Protein AF-A0A9F7RSJ3-F1 (afdb_monomer_lite)

Structure (mmCIF, N/CA/C/O backbone):
data_AF-A0A9F7RSJ3-F1
#
_entry.id   AF-A0A9F7RSJ3-F1
#
loop_
_atom_site.group_PDB
_atom_site.id
_atom_site.type_symbol
_atom_site.label_atom_id
_atom_site.label_alt_id
_atom_site.label_comp_id
_atom_site.label_asym_id
_atom_site.label_entity_id
_atom_site.label_seq_id
_atom_site.pdbx_PDB_ins_code
_atom_site.Cartn_x
_atom_site.Cartn_y
_atom_site.Cartn_z
_atom_site.occupancy
_atom_site.B_iso_or_equiv
_atom_site.auth_seq_id
_atom_site.auth_comp_id
_atom_site.auth_asym_id
_atom_site.auth_atom_id
_atom_site.pdbx_PDB_model_num
ATOM 1 N N . MET A 1 1 ? 43.421 12.403 -28.532 1.00 44.31 1 MET A N 1
ATOM 2 C CA . MET A 1 1 ? 42.515 13.547 -28.773 1.00 44.31 1 MET A CA 1
ATOM 3 C C . MET A 1 1 ? 42.122 13.689 -30.246 1.00 44.31 1 MET A C 1
ATOM 5 O O . MET A 1 1 ? 40.961 13.479 -30.530 1.00 44.31 1 MET A O 1
ATOM 9 N N . ILE A 1 2 ? 43.048 13.890 -31.199 1.00 43.78 2 ILE A N 1
ATOM 10 C CA . ILE A 1 2 ? 42.716 14.137 -32.632 1.00 43.78 2 ILE A CA 1
ATOM 11 C C . ILE A 1 2 ? 41.907 13.004 -33.313 1.00 43.78 2 ILE A C 1
ATOM 13 O O . ILE A 1 2 ? 41.072 13.272 -34.169 1.00 43.78 2 ILE A O 1
ATOM 17 N N . LEU A 1 3 ? 42.122 11.741 -32.925 1.00 49.59 3 LEU A N 1
ATOM 18 C CA . LEU A 1 3 ? 41.435 10.587 -33.525 1.00 49.59 3 LEU A CA 1
ATOM 19 C C . LEU A 1 3 ? 39.959 10.470 -33.093 1.00 49.59 3 LEU A C 1
ATOM 21 O O . LEU A 1 3 ? 39.137 9.976 -33.855 1.00 49.59 3 LEU A O 1
ATOM 25 N N . PHE A 1 4 ? 39.620 10.933 -31.885 1.00 50.81 4 PHE A N 1
ATOM 26 C CA . PHE A 1 4 ? 38.271 10.803 -31.327 1.00 50.81 4 PHE A CA 1
ATOM 27 C C . PHE A 1 4 ? 37.310 11.821 -31.946 1.00 50.81 4 PHE A C 1
ATOM 29 O O . PHE A 1 4 ? 36.238 11.440 -32.404 1.00 50.81 4 PHE A O 1
ATOM 36 N N . ASP A 1 5 ? 37.741 13.079 -32.082 1.00 50.69 5 ASP A N 1
ATOM 37 C CA . ASP A 1 5 ? 36.957 14.123 -32.757 1.00 50.69 5 ASP A CA 1
ATOM 38 C C . ASP A 1 5 ? 36.692 13.775 -34.234 1.00 50.69 5 ASP A C 1
ATOM 40 O O . ASP A 1 5 ? 35.605 14.025 -34.757 1.00 50.69 5 ASP A O 1
ATOM 44 N N . GLN A 1 6 ? 37.654 13.126 -34.904 1.00 54.44 6 GLN A N 1
ATOM 45 C CA . GLN A 1 6 ? 37.465 12.608 -36.264 1.00 54.44 6 GLN A CA 1
ATOM 46 C C . GLN A 1 6 ? 36.455 11.456 -36.328 1.00 54.44 6 GLN A C 1
ATOM 48 O O . GLN A 1 6 ? 35.670 11.402 -37.275 1.00 54.44 6 GLN A O 1
ATOM 53 N N . ILE A 1 7 ? 36.452 10.549 -35.346 1.00 56.41 7 ILE A N 1
ATOM 54 C CA . ILE A 1 7 ? 35.476 9.453 -35.266 1.00 56.41 7 ILE A CA 1
ATOM 55 C C . ILE A 1 7 ? 34.078 10.007 -34.964 1.00 56.41 7 ILE A C 1
ATOM 57 O O . ILE A 1 7 ? 33.142 9.641 -35.664 1.00 56.41 7 ILE A O 1
ATOM 61 N N . LYS A 1 8 ? 33.937 10.949 -34.020 1.00 55.56 8 LYS A N 1
ATOM 62 C CA . LYS A 1 8 ? 32.663 11.617 -33.693 1.00 55.56 8 LYS A CA 1
ATOM 63 C C . LYS A 1 8 ? 32.065 12.314 -34.924 1.00 55.56 8 LYS A C 1
ATOM 65 O O . LYS A 1 8 ? 30.929 12.035 -35.291 1.00 55.56 8 LYS A O 1
ATOM 70 N N . SER A 1 9 ? 32.875 13.087 -35.653 1.00 58.84 9 SER A N 1
ATOM 71 C CA . SER A 1 9 ? 32.472 13.726 -36.919 1.00 58.84 9 SER A CA 1
ATOM 72 C C . SER A 1 9 ? 32.134 12.722 -38.040 1.00 58.84 9 SER A C 1
ATOM 74 O O . SER A 1 9 ? 31.248 12.973 -38.860 1.00 58.84 9 SER A O 1
ATOM 76 N N . SER A 1 10 ? 32.807 11.566 -38.074 1.00 58.28 10 SER A N 1
ATOM 77 C CA . SER A 1 10 ? 32.513 10.490 -39.035 1.00 58.28 10 SER A CA 1
ATOM 78 C C . SER A 1 10 ? 31.257 9.686 -38.666 1.00 58.28 10 SER A C 1
ATOM 80 O O . SER A 1 10 ? 30.611 9.132 -39.545 1.00 58.28 10 SER A O 1
ATOM 82 N N . LEU A 1 11 ? 30.883 9.620 -37.385 1.00 56.06 11 LEU A N 1
ATOM 83 C CA . LEU A 1 11 ? 29.680 8.931 -36.899 1.00 56.06 11 LEU A CA 1
ATOM 84 C C . LEU A 1 11 ? 28.416 9.778 -37.073 1.00 56.06 11 LEU A C 1
ATOM 86 O O . LEU A 1 11 ? 27.385 9.246 -37.476 1.00 56.06 11 LEU A O 1
ATOM 90 N N . GLU A 1 12 ? 28.516 11.099 -36.903 1.00 56.22 12 GLU A N 1
ATOM 91 C CA . GLU A 1 12 ? 27.450 12.049 -37.266 1.00 56.22 12 GLU A CA 1
ATOM 92 C C . GLU A 1 12 ? 27.077 11.990 -38.758 1.00 56.22 12 GLU A C 1
ATOM 94 O O . GLU A 1 12 ? 25.980 12.378 -39.144 1.00 56.22 12 GLU A O 1
ATOM 99 N N . SER A 1 13 ? 27.977 11.491 -39.610 1.00 54.50 13 SER A N 1
ATOM 100 C CA . SER A 1 13 ? 27.711 11.251 -41.033 1.00 54.50 13 SER A CA 1
ATOM 101 C C . SER A 1 13 ? 27.185 9.837 -41.332 1.00 54.50 13 SER A C 1
ATOM 103 O O . SER A 1 13 ? 26.663 9.611 -42.424 1.00 54.50 13 SER A O 1
ATOM 105 N N . ILE A 1 14 ? 27.264 8.902 -40.374 1.00 54.12 14 ILE A N 1
ATOM 106 C CA . ILE A 1 14 ? 26.744 7.525 -40.483 1.00 54.12 14 ILE A CA 1
ATOM 107 C C . ILE A 1 14 ? 25.259 7.437 -40.105 1.00 54.12 14 ILE A C 1
ATOM 109 O O . ILE A 1 14 ? 24.555 6.610 -40.676 1.00 54.12 14 ILE A O 1
ATOM 113 N N . SER A 1 15 ? 24.744 8.320 -39.243 1.00 50.03 15 SER A N 1
ATOM 114 C CA . SER A 1 15 ? 23.299 8.428 -38.943 1.00 50.03 15 SER A CA 1
ATOM 115 C C . SER A 1 15 ? 22.426 8.742 -40.174 1.00 50.03 15 SER A C 1
ATOM 117 O O . SER A 1 15 ? 21.206 8.651 -40.112 1.00 50.03 15 SER A O 1
ATOM 119 N N . LEU A 1 16 ? 23.045 9.075 -41.313 1.00 48.75 16 LEU A N 1
ATOM 120 C CA . LEU A 1 16 ? 22.405 9.302 -42.613 1.00 48.75 16 LEU A CA 1
ATOM 121 C C . LEU A 1 16 ? 22.460 8.086 -43.565 1.00 48.75 16 LEU A C 1
ATOM 123 O O . LEU A 1 16 ? 21.985 8.184 -44.698 1.00 48.75 16 LEU A O 1
ATOM 127 N N . LEU A 1 17 ? 23.054 6.954 -43.164 1.00 48.47 17 LEU A N 1
ATOM 128 C CA . LEU A 1 17 ? 23.213 5.773 -44.021 1.00 48.47 17 LEU A CA 1
ATOM 129 C C . LEU A 1 17 ? 22.105 4.735 -43.771 1.00 48.47 17 LEU A C 1
ATOM 131 O O . LEU A 1 17 ? 22.110 4.036 -42.763 1.00 48.47 17 LEU A O 1
ATOM 135 N N . GLN A 1 18 ? 21.207 4.567 -44.747 1.00 50.91 18 GLN A N 1
ATOM 136 C CA . GLN A 1 18 ? 20.389 3.355 -44.886 1.00 50.91 18 GLN A CA 1
ATOM 137 C C . GLN A 1 18 ? 21.315 2.175 -45.222 1.00 50.91 18 GLN A C 1
ATOM 139 O O . GLN A 1 18 ? 21.895 2.133 -46.309 1.00 50.91 18 GLN A O 1
ATOM 144 N N . ILE A 1 19 ? 21.491 1.233 -44.291 1.00 54.47 19 ILE A N 1
ATOM 145 C CA . ILE A 1 19 ? 22.379 0.067 -44.485 1.00 54.47 19 ILE A CA 1
ATOM 146 C C . ILE A 1 19 ? 21.699 -1.034 -45.325 1.00 54.47 19 ILE A C 1
ATOM 148 O O . ILE A 1 19 ? 22.378 -1.813 -45.988 1.00 54.47 19 ILE A O 1
ATOM 152 N N . ASP A 1 20 ? 20.369 -1.042 -45.384 1.00 49.44 20 ASP A N 1
ATOM 153 C CA . ASP A 1 20 ? 19.536 -1.734 -46.374 1.00 49.44 20 ASP A CA 1
ATOM 154 C C . ASP A 1 20 ? 18.128 -1.109 -46.291 1.00 49.44 20 ASP A C 1
ATOM 156 O O . ASP A 1 20 ? 17.806 -0.476 -45.282 1.00 49.44 20 ASP A O 1
ATOM 160 N N . ASN A 1 21 ? 17.268 -1.276 -47.299 1.00 54.41 21 ASN A N 1
ATOM 161 C CA . ASN A 1 21 ? 15.932 -0.644 -47.414 1.00 54.41 21 ASN A CA 1
ATOM 162 C C . ASN A 1 21 ? 14.905 -1.067 -46.326 1.00 54.41 21 ASN A C 1
ATOM 164 O O . ASN A 1 21 ? 13.699 -0.883 -46.493 1.00 54.41 21 ASN A O 1
ATOM 168 N N . THR A 1 22 ? 15.370 -1.663 -45.229 1.00 51.28 22 THR A N 1
ATOM 169 C CA . THR A 1 22 ? 14.585 -2.217 -44.122 1.00 51.28 22 THR A CA 1
ATOM 170 C C . THR A 1 22 ? 15.098 -1.826 -42.731 1.00 51.28 22 THR A C 1
ATOM 172 O O . THR A 1 22 ? 14.466 -2.212 -41.754 1.00 51.28 22 THR A O 1
ATOM 175 N N . ILE A 1 23 ? 16.225 -1.108 -42.606 1.00 52.41 23 ILE A N 1
ATOM 176 C CA . ILE A 1 23 ? 16.775 -0.683 -41.306 1.00 52.41 23 ILE A CA 1
ATOM 177 C C . ILE A 1 23 ? 17.016 0.831 -41.342 1.00 52.41 23 ILE A C 1
ATOM 179 O O . ILE A 1 23 ? 17.968 1.297 -41.970 1.00 52.41 23 ILE A O 1
ATOM 183 N N . GLU A 1 24 ? 16.147 1.588 -40.672 1.00 53.62 24 GLU A N 1
ATOM 184 C CA . GLU A 1 24 ? 16.392 2.991 -40.323 1.00 53.62 24 GLU A CA 1
ATOM 185 C C . GLU A 1 24 ? 17.196 3.028 -39.015 1.00 53.62 24 GLU A C 1
ATOM 187 O O . GLU A 1 24 ? 16.843 2.367 -38.040 1.00 53.62 24 GLU A O 1
ATOM 192 N N . ILE A 1 25 ? 18.332 3.731 -39.013 1.00 56.03 25 ILE A N 1
ATOM 193 C CA . ILE A 1 25 ? 19.131 3.970 -37.806 1.00 56.03 25 ILE A CA 1
ATOM 194 C C . ILE A 1 25 ? 18.703 5.330 -37.260 1.00 56.03 25 ILE A C 1
ATOM 196 O O . ILE A 1 25 ? 19.093 6.357 -37.807 1.00 56.03 25 ILE A O 1
ATOM 200 N N . ASP A 1 26 ? 17.924 5.333 -36.179 1.00 50.22 26 ASP A N 1
ATOM 201 C CA . ASP A 1 26 ? 17.379 6.562 -35.577 1.00 50.22 26 ASP A CA 1
ATOM 202 C C . ASP A 1 26 ? 18.443 7.434 -34.881 1.00 50.22 26 ASP A C 1
ATOM 204 O O . ASP A 1 26 ? 18.225 8.619 -34.625 1.00 50.22 26 ASP A O 1
ATOM 208 N N . GLY A 1 27 ? 19.626 6.879 -34.606 1.00 55.81 27 GLY A N 1
ATOM 209 C CA . GLY A 1 27 ? 20.759 7.613 -34.052 1.00 55.81 27 GLY A CA 1
ATOM 210 C C . GLY A 1 27 ? 21.922 6.703 -33.669 1.00 55.81 27 GLY A C 1
ATOM 211 O O . GLY A 1 27 ? 21.754 5.500 -33.476 1.00 55.81 27 GLY A O 1
ATOM 212 N N . LEU A 1 28 ? 23.121 7.279 -33.561 1.00 62.12 28 LEU A N 1
ATOM 213 C CA . LEU A 1 28 ? 24.315 6.576 -33.098 1.00 62.12 28 LEU A CA 1
ATOM 214 C C . LEU A 1 28 ? 25.037 7.445 -32.067 1.00 62.12 28 LEU A C 1
ATOM 216 O O . LEU A 1 28 ? 25.670 8.439 -32.417 1.00 62.12 28 LEU A O 1
ATOM 220 N N . ASN A 1 29 ? 24.919 7.062 -30.795 1.00 66.56 29 ASN A N 1
ATOM 221 C CA . ASN A 1 29 ? 25.490 7.799 -29.672 1.00 66.56 29 ASN A CA 1
ATOM 222 C C . ASN A 1 29 ? 26.716 7.071 -29.119 1.00 66.56 29 ASN A C 1
ATOM 224 O O . ASN A 1 29 ? 26.689 5.862 -28.890 1.00 66.56 29 ASN A O 1
ATOM 228 N N . ILE A 1 30 ? 27.789 7.823 -28.875 1.00 74.88 30 ILE A N 1
ATOM 229 C CA . ILE A 1 30 ? 28.917 7.349 -28.071 1.00 74.88 30 ILE A CA 1
ATOM 230 C C . ILE A 1 30 ? 28.520 7.555 -26.613 1.00 74.88 30 ILE A C 1
ATOM 232 O O . ILE A 1 30 ? 28.243 8.683 -26.219 1.00 74.88 30 ILE A O 1
ATOM 236 N N . THR A 1 31 ? 28.471 6.484 -25.826 1.00 81.31 31 THR A N 1
ATOM 237 C CA . THR A 1 31 ? 28.056 6.567 -24.416 1.00 81.31 31 THR A CA 1
ATOM 238 C C . THR A 1 31 ? 29.233 6.453 -23.449 1.00 81.31 31 THR A C 1
ATOM 240 O O . THR A 1 31 ? 29.188 7.006 -22.353 1.00 81.31 31 THR A O 1
ATOM 243 N N . THR A 1 32 ? 30.310 5.770 -23.852 1.00 83.75 32 THR A N 1
ATOM 244 C CA . THR A 1 32 ? 31.472 5.464 -23.008 1.00 83.75 32 THR A CA 1
ATOM 245 C C . THR A 1 32 ? 32.768 5.584 -23.793 1.00 83.75 32 THR A C 1
ATOM 247 O O . THR A 1 32 ? 32.882 5.084 -24.914 1.00 83.75 32 THR A O 1
ATOM 250 N N . VAL A 1 33 ? 33.782 6.180 -23.170 1.00 86.12 33 VAL A N 1
ATOM 251 C CA . VAL A 1 33 ? 35.132 6.316 -23.711 1.00 86.12 33 VAL A CA 1
ATOM 252 C C . VAL A 1 33 ? 36.128 5.698 -22.739 1.00 86.12 33 VAL A C 1
ATOM 254 O O . VAL A 1 33 ? 36.306 6.187 -21.628 1.00 86.12 33 VAL A O 1
ATOM 257 N N . CYS A 1 34 ? 36.802 4.631 -23.167 1.00 86.38 34 CYS A N 1
ATOM 258 C CA . CYS A 1 34 ? 37.834 3.962 -22.380 1.00 86.38 34 CYS A CA 1
ATOM 259 C C . CYS A 1 34 ? 39.235 4.309 -22.889 1.00 86.38 34 CYS A C 1
ATOM 261 O O . CYS A 1 34 ? 39.533 4.144 -24.075 1.00 86.38 34 CYS A O 1
ATOM 263 N N . GLN A 1 35 ? 40.115 4.738 -21.987 1.00 82.38 35 GLN A N 1
ATOM 264 C CA . GLN A 1 35 ? 41.518 5.020 -22.270 1.00 82.38 35 GLN A CA 1
ATOM 265 C C . GLN A 1 35 ? 42.432 4.192 -21.360 1.00 82.38 35 GLN A C 1
ATOM 267 O O . GLN A 1 35 ? 42.188 4.053 -20.166 1.00 82.38 35 GLN A O 1
ATOM 272 N N . ALA A 1 36 ? 43.510 3.652 -21.931 1.00 77.25 36 ALA A N 1
ATOM 273 C CA . ALA A 1 36 ? 44.577 2.997 -21.179 1.00 77.25 36 ALA A CA 1
ATOM 274 C C . ALA A 1 36 ? 45.676 4.012 -20.829 1.00 77.25 36 ALA A C 1
ATOM 276 O O . ALA A 1 36 ? 46.112 4.767 -21.705 1.00 77.25 36 ALA A O 1
ATOM 277 N N . ASN A 1 37 ? 46.151 4.006 -19.582 1.00 66.75 37 ASN A N 1
ATOM 278 C CA . ASN A 1 37 ? 47.257 4.839 -19.122 1.00 66.75 37 ASN A CA 1
ATOM 279 C C . ASN A 1 37 ? 48.305 3.985 -18.391 1.00 66.75 37 ASN A C 1
ATOM 281 O O . ASN A 1 37 ? 48.169 3.702 -17.206 1.00 66.75 37 ASN A O 1
ATOM 285 N N . GLU A 1 38 ? 49.319 3.546 -19.147 1.00 59.47 38 GLU A N 1
ATOM 286 C CA . GLU A 1 38 ? 50.539 2.791 -18.776 1.00 59.47 38 GLU A CA 1
ATOM 287 C C . GLU A 1 38 ? 50.383 1.463 -17.986 1.00 59.47 38 GLU A C 1
ATOM 289 O O . GLU A 1 38 ? 51.209 0.569 -18.171 1.00 59.47 38 GLU A O 1
ATOM 294 N N . SER A 1 39 ? 49.306 1.263 -17.220 1.00 59.19 39 SER A N 1
ATOM 295 C CA . SER A 1 39 ? 48.846 -0.007 -16.624 1.00 59.19 39 SER A CA 1
ATOM 296 C C . SER A 1 39 ? 47.445 0.067 -15.978 1.00 59.19 39 SER A C 1
ATOM 298 O O . SER A 1 39 ? 46.947 -0.961 -15.523 1.00 59.19 39 SER A O 1
ATOM 300 N N . GLU A 1 40 ? 46.798 1.237 -15.958 1.00 67.69 40 GLU A N 1
ATOM 301 C CA . GLU A 1 40 ? 45.418 1.432 -15.485 1.00 67.69 40 GLU A CA 1
ATOM 302 C C . GLU A 1 40 ? 44.491 1.756 -16.663 1.00 67.69 40 GLU A C 1
ATOM 304 O O . GLU A 1 40 ? 44.896 2.405 -17.633 1.00 67.69 40 GLU A O 1
ATOM 309 N N . TYR A 1 41 ? 43.247 1.284 -16.597 1.00 78.50 41 TYR A N 1
ATOM 310 C CA . TYR A 1 41 ? 42.215 1.615 -17.575 1.00 78.50 41 TYR A CA 1
ATOM 311 C C . TYR A 1 41 ? 41.220 2.569 -16.940 1.00 78.50 41 TYR A C 1
ATOM 313 O O . TYR A 1 41 ? 40.819 2.361 -15.805 1.00 78.50 41 TYR A O 1
ATOM 321 N N . GLN A 1 42 ? 40.798 3.585 -17.678 1.00 86.50 42 GLN A N 1
ATOM 322 C CA . GLN A 1 42 ? 39.790 4.525 -17.214 1.00 86.50 42 GLN A CA 1
ATOM 323 C C . GLN A 1 42 ? 38.688 4.623 -18.261 1.00 86.50 42 GLN A C 1
ATOM 325 O O . GLN A 1 42 ? 38.968 4.956 -19.414 1.00 86.50 42 GLN A O 1
ATOM 330 N N . CYS A 1 43 ? 37.452 4.320 -17.873 1.00 89.00 43 CYS A N 1
ATOM 331 C CA . CYS A 1 43 ? 36.281 4.421 -18.739 1.00 89.00 43 CYS A CA 1
ATOM 332 C C . CYS A 1 43 ? 35.339 5.508 -18.227 1.00 89.00 43 CYS A C 1
ATOM 334 O O . CYS A 1 43 ? 34.792 5.391 -17.131 1.00 89.00 43 CYS A O 1
ATOM 336 N N . ILE A 1 44 ? 35.149 6.547 -19.038 1.00 90.69 44 ILE A N 1
ATOM 337 C CA . ILE A 1 44 ? 34.386 7.753 -18.708 1.00 90.69 44 ILE A CA 1
ATOM 338 C C . ILE A 1 44 ? 33.121 7.802 -19.571 1.00 90.69 44 ILE A C 1
ATOM 340 O O . ILE A 1 44 ? 33.172 7.494 -20.764 1.00 90.69 44 ILE A O 1
ATOM 344 N N . CYS A 1 45 ? 31.992 8.173 -18.976 1.00 89.06 45 CYS A N 1
ATOM 345 C CA . CYS A 1 45 ? 30.736 8.389 -19.685 1.00 89.06 45 CYS A CA 1
ATOM 346 C C . CYS A 1 45 ? 30.700 9.761 -20.373 1.00 89.06 45 CYS A C 1
ATOM 348 O O . CYS A 1 45 ? 31.216 10.741 -19.838 1.00 89.06 45 CYS A O 1
ATOM 350 N N . GLU A 1 46 ? 30.064 9.842 -21.543 1.00 87.25 46 GLU A N 1
ATOM 351 C CA . GLU A 1 46 ? 29.719 11.136 -22.153 1.00 87.25 46 GLU A CA 1
ATOM 352 C C . GLU A 1 46 ? 28.562 11.806 -21.385 1.00 87.25 46 GLU A C 1
ATOM 354 O O . GLU A 1 46 ? 27.831 11.159 -20.631 1.00 87.25 46 GLU A O 1
ATOM 359 N N . ASP A 1 47 ? 28.373 13.112 -21.593 1.00 80.31 47 ASP A N 1
ATOM 360 C CA . ASP A 1 47 ? 27.315 13.889 -20.938 1.00 80.31 47 ASP A CA 1
ATOM 361 C C . ASP A 1 47 ? 25.930 13.234 -21.107 1.00 80.31 47 ASP A C 1
ATOM 363 O O . ASP A 1 47 ? 25.574 12.789 -22.196 1.00 80.31 47 ASP A O 1
ATOM 367 N N . GLN A 1 48 ? 25.120 13.237 -20.039 1.00 82.62 48 GLN A N 1
ATOM 368 C CA . GLN A 1 48 ? 23.810 12.559 -19.922 1.00 82.62 48 GLN A CA 1
ATOM 369 C C . GLN A 1 48 ? 23.856 11.032 -19.743 1.00 82.62 48 GLN A C 1
ATOM 371 O O . GLN A 1 48 ? 22.806 10.436 -19.490 1.00 82.62 48 GLN A O 1
ATOM 376 N N . TYR A 1 49 ? 25.034 10.405 -19.805 1.00 87.50 49 TYR A N 1
ATOM 377 C CA . TYR A 1 49 ? 25.213 8.981 -19.528 1.00 87.50 49 TYR A CA 1
ATOM 378 C C . TYR A 1 49 ? 25.951 8.765 -18.213 1.00 87.50 49 TYR A C 1
ATOM 380 O O . TYR A 1 49 ? 26.799 9.562 -17.813 1.00 87.50 49 TYR A O 1
ATOM 388 N N . VAL A 1 50 ? 25.640 7.663 -17.544 1.00 89.62 50 VAL A N 1
ATOM 389 C CA . VAL A 1 50 ? 26.252 7.298 -16.267 1.00 89.62 50 VAL A CA 1
ATOM 390 C C . VAL A 1 50 ? 26.443 5.788 -16.168 1.00 89.62 50 VAL A C 1
ATOM 392 O O . VAL A 1 50 ? 25.762 5.001 -16.834 1.00 89.62 50 VAL A O 1
ATOM 395 N N . TRP A 1 51 ? 27.379 5.372 -15.325 1.00 89.62 51 TRP A N 1
ATOM 396 C CA . TRP A 1 51 ? 27.497 3.989 -14.895 1.00 89.62 51 TRP A CA 1
ATOM 397 C C . TRP A 1 51 ? 26.476 3.698 -13.797 1.00 89.62 51 TRP A C 1
ATOM 399 O O . TRP A 1 51 ? 26.259 4.514 -12.899 1.00 89.62 51 TRP A O 1
ATOM 409 N N . SER A 1 52 ? 25.873 2.511 -13.854 1.00 85.88 52 SER A N 1
ATOM 410 C CA . SER A 1 52 ? 25.020 2.018 -12.775 1.00 85.88 52 SER A CA 1
ATOM 411 C C . SER A 1 52 ? 25.819 1.856 -11.480 1.00 85.88 52 SER A C 1
ATOM 413 O O . SER A 1 52 ? 27.026 1.602 -11.515 1.00 85.88 52 SER A O 1
ATOM 415 N N . TYR A 1 53 ? 25.132 1.915 -10.337 1.00 84.06 53 TYR A N 1
ATOM 416 C CA . TYR A 1 53 ? 25.734 1.686 -9.020 1.00 84.06 53 TYR A CA 1
ATOM 417 C C . TYR A 1 53 ? 26.613 0.433 -8.986 1.00 84.06 53 TYR A C 1
ATOM 419 O O . TYR A 1 53 ? 27.762 0.468 -8.546 1.00 84.06 53 TYR A O 1
ATOM 427 N N . TYR A 1 54 ? 26.081 -0.673 -9.510 1.00 83.94 54 TYR A N 1
ATOM 428 C CA . TYR A 1 54 ? 26.776 -1.952 -9.547 1.00 83.94 54 TYR A CA 1
ATOM 429 C C . TYR A 1 54 ? 28.106 -1.859 -10.299 1.00 83.94 54 TYR A C 1
ATOM 431 O O . TYR A 1 54 ? 29.119 -2.355 -9.807 1.00 83.94 54 TYR A O 1
ATOM 439 N N . ASN A 1 55 ? 28.129 -1.182 -11.448 1.00 87.12 55 ASN A N 1
ATOM 440 C CA . ASN A 1 55 ? 29.339 -1.033 -12.253 1.00 87.12 55 ASN A CA 1
ATOM 441 C C . ASN A 1 55 ? 30.357 -0.131 -11.556 1.00 87.12 55 ASN A C 1
ATOM 443 O O . ASN A 1 55 ? 31.543 -0.450 -11.542 1.00 87.12 55 ASN A O 1
ATOM 447 N N . CYS A 1 56 ? 29.891 0.942 -10.919 1.00 88.25 56 CYS A N 1
ATOM 448 C CA . CYS A 1 56 ? 30.736 1.850 -10.151 1.00 88.25 56 CYS A CA 1
ATOM 449 C C . CYS A 1 56 ? 31.452 1.161 -8.990 1.00 88.25 56 CYS A C 1
ATOM 451 O O . CYS A 1 56 ? 32.615 1.445 -8.729 1.00 88.25 56 CYS A O 1
ATOM 453 N N . ILE A 1 57 ? 30.779 0.243 -8.298 1.00 87.50 57 ILE A N 1
ATOM 454 C CA . ILE A 1 57 ? 31.399 -0.524 -7.214 1.00 87.50 57 ILE A CA 1
ATOM 455 C C . ILE A 1 57 ? 32.268 -1.661 -7.764 1.00 87.50 57 ILE A C 1
ATOM 457 O O . ILE A 1 57 ? 33.361 -1.895 -7.266 1.00 87.50 57 ILE A O 1
ATOM 461 N N . THR A 1 58 ? 31.802 -2.366 -8.796 1.00 88.94 58 THR A N 1
ATOM 462 C CA . THR A 1 58 ? 32.496 -3.542 -9.351 1.00 88.94 58 THR A CA 1
ATOM 463 C C . THR A 1 58 ? 33.822 -3.182 -10.013 1.00 88.94 58 THR A C 1
ATOM 465 O O . THR A 1 58 ? 34.777 -3.953 -9.937 1.00 88.94 58 THR A O 1
ATOM 468 N N . TYR A 1 59 ? 33.877 -2.028 -10.675 1.00 88.56 59 TYR A N 1
ATOM 469 C CA . TYR A 1 59 ? 35.029 -1.586 -11.460 1.00 88.56 59 TYR A CA 1
ATOM 470 C C . TYR A 1 59 ? 35.791 -0.420 -10.826 1.00 88.56 59 TYR A C 1
ATOM 472 O O . TYR A 1 59 ? 36.598 0.205 -11.513 1.00 88.56 59 TYR A O 1
ATOM 480 N N . ASP A 1 60 ? 35.534 -0.144 -9.546 1.00 88.69 60 ASP A N 1
ATOM 481 C CA . ASP A 1 60 ? 36.087 0.967 -8.769 1.00 88.69 60 ASP A CA 1
ATOM 482 C C . ASP A 1 60 ? 35.894 2.338 -9.440 1.00 88.69 60 ASP A C 1
ATOM 484 O O . ASP A 1 60 ? 36.630 2.748 -10.348 1.00 88.69 60 ASP A O 1
ATOM 488 N N . ALA A 1 61 ? 34.897 3.080 -8.957 1.00 89.62 61 ALA A N 1
ATOM 489 C CA . ALA A 1 61 ? 34.607 4.426 -9.421 1.00 89.62 61 ALA A CA 1
ATOM 490 C C . ALA A 1 61 ? 35.834 5.337 -9.269 1.00 89.62 61 ALA A C 1
ATOM 492 O O . ALA A 1 61 ? 36.459 5.401 -8.208 1.00 89.62 61 ALA A O 1
ATOM 493 N N . CYS A 1 62 ? 36.176 6.045 -10.345 1.00 89.38 62 CYS A N 1
ATOM 494 C CA . CYS A 1 62 ? 37.303 6.978 -10.353 1.00 89.38 62 CYS A CA 1
ATOM 495 C C . CYS A 1 62 ? 36.882 8.412 -9.969 1.00 89.38 62 CYS A C 1
ATOM 497 O O . CYS A 1 62 ? 37.726 9.276 -9.719 1.00 89.38 62 CYS A O 1
ATOM 499 N N . ASP A 1 63 ? 35.572 8.660 -9.907 1.00 88.19 63 ASP A N 1
ATOM 500 C CA . ASP A 1 63 ? 34.921 9.860 -9.399 1.00 88.19 63 ASP A CA 1
ATOM 501 C C . ASP A 1 63 ? 33.973 9.533 -8.234 1.00 88.19 63 ASP A C 1
ATOM 503 O O . ASP A 1 63 ? 33.717 8.375 -7.900 1.00 88.19 63 ASP A O 1
ATOM 507 N N . ASN A 1 64 ? 33.473 10.576 -7.569 1.00 81.88 64 ASN A N 1
ATOM 508 C CA . ASN A 1 64 ? 32.510 10.392 -6.488 1.00 81.88 64 ASN A CA 1
ATOM 509 C C . ASN A 1 64 ? 31.178 9.882 -7.040 1.00 81.88 64 ASN A C 1
ATOM 511 O O . ASN A 1 64 ? 30.702 10.353 -8.072 1.00 81.88 64 ASN A O 1
ATOM 515 N N . LEU A 1 65 ? 30.544 8.989 -6.283 1.00 82.00 65 LEU A N 1
ATOM 516 C CA . LEU A 1 65 ? 29.173 8.582 -6.550 1.00 82.00 65 LEU A CA 1
ATOM 517 C C . LEU A 1 65 ? 28.223 9.773 -6.369 1.00 82.00 65 LEU A C 1
ATOM 519 O O . LEU A 1 65 ? 28.326 10.505 -5.388 1.00 82.00 65 LEU A O 1
ATOM 523 N N . ASN A 1 66 ? 27.270 9.928 -7.282 1.00 75.44 66 ASN A N 1
ATOM 524 C CA . ASN A 1 66 ? 26.153 10.862 -7.198 1.00 75.44 66 ASN A CA 1
ATOM 525 C C . ASN A 1 66 ? 24.865 10.114 -7.574 1.00 75.44 66 ASN A C 1
ATOM 527 O O . ASN A 1 66 ? 24.797 9.533 -8.656 1.00 75.44 66 ASN A O 1
ATOM 531 N N . GLU A 1 67 ? 23.853 10.125 -6.701 1.00 72.25 67 GLU A N 1
ATOM 532 C CA . GLU A 1 67 ? 22.538 9.487 -6.948 1.00 72.25 67 GLU A CA 1
ATOM 533 C C . GLU A 1 67 ? 22.625 8.005 -7.380 1.00 72.25 67 GLU A C 1
ATOM 535 O O . GLU A 1 67 ? 21.915 7.535 -8.258 1.00 72.25 67 GLU A O 1
ATOM 540 N N . GLY A 1 68 ? 23.555 7.260 -6.796 1.00 74.69 68 GLY A N 1
ATOM 541 C CA . GLY A 1 68 ? 23.783 5.843 -7.044 1.00 74.69 68 GLY A CA 1
ATOM 542 C C . GLY A 1 68 ? 24.599 5.593 -8.303 1.00 74.69 68 GLY A C 1
ATOM 543 O O . GLY A 1 68 ? 24.721 4.456 -8.731 1.00 74.69 68 GLY A O 1
ATOM 544 N N . THR A 1 69 ? 25.169 6.626 -8.912 1.00 85.88 69 THR A N 1
ATOM 545 C CA . THR A 1 69 ? 25.842 6.525 -10.208 1.00 85.88 69 THR A CA 1
ATOM 546 C C . THR A 1 69 ? 27.211 7.180 -10.171 1.00 85.88 69 THR A C 1
ATOM 548 O O . THR A 1 69 ? 27.502 7.984 -9.289 1.00 85.88 69 THR A O 1
ATOM 551 N N . CYS A 1 70 ? 28.065 6.845 -11.127 1.00 88.50 70 CYS A N 1
ATOM 552 C CA . CYS A 1 70 ? 29.363 7.479 -11.327 1.00 88.50 70 CYS A CA 1
ATOM 553 C C . CYS A 1 70 ? 29.548 7.774 -12.814 1.00 88.50 70 CYS A C 1
ATOM 555 O O . CYS A 1 70 ? 28.946 7.126 -13.675 1.00 88.50 70 CYS A O 1
ATOM 557 N N . THR A 1 71 ? 30.384 8.756 -13.133 1.00 91.44 71 THR A N 1
ATOM 558 C CA . THR A 1 71 ? 30.729 9.068 -14.526 1.00 91.44 71 THR A CA 1
ATOM 559 C C . THR A 1 71 ? 31.993 8.348 -14.971 1.00 91.44 71 THR A C 1
ATOM 561 O O 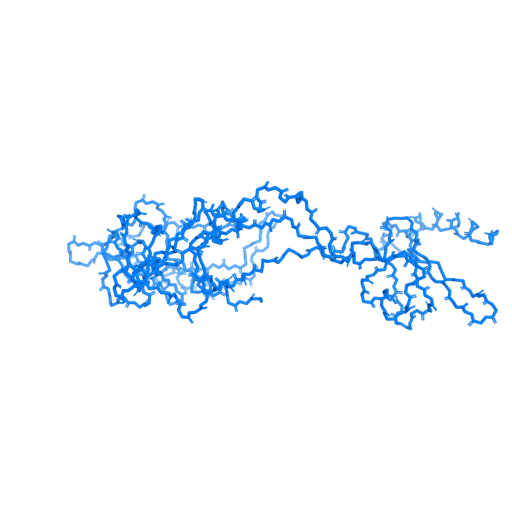. THR A 1 71 ? 32.300 8.342 -16.161 1.00 91.44 71 THR A O 1
ATOM 564 N N . CYS A 1 72 ? 32.716 7.706 -14.049 1.00 90.69 72 CYS A N 1
ATOM 565 C CA . CYS A 1 72 ? 33.991 7.082 -14.342 1.00 90.69 72 CYS A CA 1
ATOM 566 C C . CYS A 1 72 ? 34.259 5.804 -13.540 1.00 90.69 72 CYS A C 1
ATOM 568 O O . CYS A 1 72 ? 34.046 5.759 -12.333 1.00 90.69 72 CYS A O 1
ATOM 570 N N . ILE A 1 73 ? 34.844 4.800 -14.198 1.00 91.94 73 ILE A N 1
ATOM 571 C CA . ILE A 1 73 ? 35.357 3.570 -13.574 1.00 91.94 73 ILE A CA 1
ATOM 572 C C . ILE A 1 73 ? 36.818 3.308 -13.953 1.00 91.94 73 ILE A C 1
ATOM 574 O O . ILE A 1 73 ? 37.287 3.747 -15.009 1.00 91.94 73 ILE A O 1
ATOM 578 N N . SER A 1 74 ? 37.516 2.545 -13.115 1.00 89.88 74 SER A N 1
ATOM 579 C CA . SER A 1 74 ? 38.952 2.254 -13.223 1.00 89.88 74 SER A CA 1
ATOM 580 C C . SER A 1 74 ? 39.251 0.897 -13.889 1.00 89.88 74 SER A C 1
ATOM 582 O O . SER A 1 74 ? 40.301 0.290 -13.659 1.00 89.88 74 SER A O 1
ATOM 584 N N . ALA A 1 75 ? 38.337 0.399 -14.732 1.00 86.69 75 ALA A N 1
ATOM 585 C CA . ALA A 1 75 ? 38.509 -0.844 -15.485 1.00 86.69 75 ALA A CA 1
ATOM 586 C C . ALA A 1 75 ? 37.751 -0.836 -16.825 1.00 86.69 75 ALA A C 1
ATOM 588 O O . ALA A 1 75 ? 36.860 -0.019 -17.041 1.00 86.69 75 ALA A O 1
ATOM 589 N N . ILE A 1 76 ? 38.088 -1.780 -17.716 1.00 84.94 76 ILE A N 1
ATOM 590 C CA . ILE A 1 76 ? 37.293 -2.087 -18.918 1.00 84.94 76 ILE A CA 1
ATOM 591 C C . ILE A 1 76 ? 36.328 -3.234 -18.579 1.00 84.94 76 ILE A C 1
ATOM 593 O O . ILE A 1 76 ? 36.804 -4.335 -18.281 1.00 84.94 76 ILE A O 1
ATOM 597 N N . PRO A 1 77 ? 35.002 -3.027 -18.658 1.00 82.94 77 PRO A N 1
ATOM 598 C CA . PRO A 1 77 ? 34.029 -4.093 -18.438 1.00 82.94 77 PRO A CA 1
ATOM 599 C C . PRO A 1 77 ? 34.168 -5.223 -19.467 1.00 82.94 77 PRO A C 1
ATOM 601 O O . PRO A 1 77 ? 34.301 -4.972 -20.665 1.00 82.94 77 PRO A O 1
ATOM 604 N N . SER A 1 78 ? 34.114 -6.480 -19.021 1.00 72.12 78 SER A N 1
ATOM 605 C CA . SER A 1 78 ? 34.291 -7.659 -19.886 1.00 72.12 78 SER A CA 1
ATOM 606 C C . SER A 1 78 ? 33.076 -7.987 -20.760 1.00 72.12 78 SER A C 1
ATOM 608 O O . SER A 1 78 ? 33.236 -8.590 -21.819 1.00 72.12 78 SER A O 1
ATOM 610 N N . ASP A 1 79 ? 31.880 -7.561 -20.345 1.00 74.00 79 ASP A N 1
ATOM 611 C CA . ASP A 1 79 ? 30.601 -8.031 -20.901 1.00 74.00 79 ASP A CA 1
ATOM 612 C C . ASP A 1 79 ? 29.927 -6.992 -21.812 1.00 74.00 79 ASP A C 1
ATOM 614 O O . ASP A 1 79 ? 28.705 -6.937 -21.912 1.00 74.00 79 ASP A O 1
ATOM 618 N N . ALA A 1 80 ? 30.721 -6.123 -22.450 1.00 69.31 80 ALA A N 1
ATOM 619 C CA . ALA A 1 80 ? 30.226 -4.999 -23.255 1.00 69.31 80 ALA A CA 1
ATOM 620 C C . ALA A 1 80 ? 29.259 -4.065 -22.496 1.00 69.31 80 ALA A C 1
ATOM 622 O O . ALA A 1 80 ? 28.437 -3.381 -23.102 1.00 69.31 80 ALA A O 1
ATOM 623 N N . GLN A 1 81 ? 29.369 -4.018 -21.165 1.00 79.69 81 GLN A N 1
ATOM 624 C CA . GLN A 1 81 ? 28.636 -3.050 -20.363 1.00 79.69 81 GLN A CA 1
ATOM 625 C C . GLN A 1 81 ? 29.117 -1.643 -20.715 1.00 79.69 81 GLN A C 1
ATOM 627 O O . GLN A 1 81 ? 30.318 -1.377 -20.789 1.00 79.69 81 GLN A O 1
ATOM 632 N N . MET A 1 82 ? 28.159 -0.755 -20.924 1.00 85.00 82 MET A N 1
ATOM 633 C CA . MET A 1 82 ? 28.359 0.628 -21.335 1.00 85.00 82 MET A CA 1
ATOM 634 C C . MET A 1 82 ? 27.549 1.544 -20.421 1.00 85.00 82 MET A C 1
ATOM 636 O O . MET A 1 82 ? 26.651 1.090 -19.708 1.00 85.00 82 MET A O 1
ATOM 640 N N . CYS A 1 83 ? 27.870 2.831 -20.441 1.00 87.88 83 CYS A N 1
ATOM 641 C CA . CYS A 1 83 ? 27.085 3.832 -19.740 1.00 87.88 83 CYS A CA 1
ATOM 642 C C . CYS A 1 83 ? 25.672 3.878 -20.326 1.00 87.88 83 CYS A C 1
ATOM 644 O O . CYS A 1 83 ? 25.492 3.780 -21.546 1.00 87.88 83 CYS A O 1
ATOM 646 N N . VAL A 1 84 ? 24.690 4.053 -19.450 1.00 86.00 84 VAL A N 1
ATOM 647 C CA . VAL A 1 84 ? 23.270 4.148 -19.798 1.00 86.00 84 VAL A CA 1
ATOM 648 C C . VAL A 1 84 ? 22.798 5.595 -19.657 1.00 86.00 84 VAL A C 1
ATOM 650 O O . VAL A 1 84 ? 23.393 6.343 -18.872 1.00 86.00 84 VAL A O 1
ATOM 653 N N . PRO A 1 85 ? 21.771 6.029 -20.408 1.00 85.00 85 PRO A N 1
ATOM 654 C CA . PRO A 1 85 ? 21.179 7.345 -20.209 1.00 85.00 85 PRO A CA 1
ATOM 655 C C . PRO A 1 85 ? 20.711 7.506 -18.762 1.00 85.00 85 PRO A C 1
ATOM 657 O O . PRO A 1 85 ? 20.042 6.624 -18.223 1.00 85.00 85 PRO A O 1
ATOM 660 N N . LYS A 1 86 ? 21.000 8.652 -18.137 1.00 78.44 86 LYS A N 1
ATOM 661 C CA . LYS A 1 86 ? 20.556 8.934 -16.761 1.00 78.44 86 LYS A CA 1
ATOM 662 C C . LYS A 1 86 ? 19.029 8.827 -16.612 1.00 78.44 86 LYS A C 1
ATOM 664 O O . LYS A 1 86 ? 18.551 8.431 -15.558 1.00 78.44 86 LYS A O 1
ATOM 669 N N . SER A 1 87 ? 18.274 9.131 -17.670 1.00 74.62 87 SER A N 1
ATOM 670 C CA . SER A 1 87 ? 16.809 9.013 -17.719 1.00 74.62 87 SER A CA 1
ATOM 671 C C . SER A 1 87 ? 16.278 7.578 -17.748 1.00 74.62 87 SER A C 1
ATOM 673 O O . SER A 1 87 ? 15.100 7.373 -17.486 1.00 74.62 87 SER A O 1
ATOM 675 N N . GLU A 1 88 ? 17.108 6.604 -18.123 1.00 70.31 88 GLU A N 1
ATOM 676 C CA . GLU A 1 88 ? 16.726 5.187 -18.206 1.00 70.31 88 GLU A CA 1
ATOM 677 C C . GLU A 1 88 ? 17.070 4.416 -16.929 1.00 70.31 88 GLU A C 1
ATOM 679 O O . GLU A 1 88 ? 16.777 3.224 -16.825 1.00 70.31 88 GLU A O 1
ATOM 684 N N . LEU A 1 89 ? 17.689 5.075 -15.945 1.00 66.38 89 LEU A N 1
ATOM 685 C CA . LEU A 1 89 ? 17.917 4.457 -14.653 1.00 66.38 89 LEU A CA 1
ATOM 686 C C . LEU A 1 89 ? 16.585 4.318 -13.912 1.00 66.38 89 LEU A C 1
ATOM 688 O O . LEU A 1 89 ? 15.900 5.322 -13.706 1.00 66.38 89 LEU A O 1
ATOM 692 N N . PRO A 1 90 ? 16.215 3.099 -13.488 1.00 60.91 90 PRO A N 1
ATOM 693 C CA . PRO A 1 90 ? 15.025 2.909 -12.682 1.00 60.91 90 PRO A CA 1
ATOM 694 C C . PRO A 1 90 ? 15.246 3.577 -11.322 1.00 60.91 90 PRO A C 1
ATOM 696 O O . PRO A 1 90 ? 16.042 3.104 -10.510 1.00 60.91 90 PRO A O 1
ATOM 699 N N . GLY A 1 91 ? 14.551 4.689 -11.085 1.00 57.53 91 GLY A N 1
ATOM 700 C CA . GLY A 1 91 ? 14.320 5.186 -9.735 1.00 57.53 91 GLY A CA 1
ATOM 701 C C . GLY A 1 91 ? 13.348 4.239 -9.045 1.00 57.53 91 GLY A C 1
ATOM 702 O O . GLY A 1 91 ? 12.322 3.881 -9.624 1.00 57.53 91 GLY A O 1
ATOM 703 N N . PHE A 1 92 ? 13.689 3.791 -7.844 1.00 60.22 92 PHE A N 1
ATOM 704 C CA . PHE A 1 92 ? 12.782 3.025 -7.006 1.00 60.22 92 PHE A CA 1
ATOM 705 C C . PHE A 1 92 ? 12.585 3.796 -5.708 1.00 60.22 92 PHE A C 1
ATOM 707 O O . PHE A 1 92 ? 13.543 4.066 -4.984 1.00 60.22 92 PHE A O 1
ATOM 714 N N . ASP A 1 93 ? 11.335 4.146 -5.440 1.00 60.03 93 ASP A N 1
ATOM 715 C CA . ASP A 1 93 ? 10.919 4.652 -4.143 1.00 60.03 93 ASP A CA 1
ATOM 716 C C . ASP A 1 93 ? 10.528 3.450 -3.287 1.00 60.03 93 ASP A C 1
ATOM 718 O O . ASP A 1 93 ? 9.849 2.530 -3.748 1.00 60.03 93 ASP A O 1
ATOM 722 N N . PHE A 1 94 ? 10.984 3.430 -2.042 1.00 59.75 94 PHE A N 1
ATOM 723 C CA . PHE A 1 94 ? 10.617 2.398 -1.084 1.00 59.75 94 PHE A CA 1
ATOM 724 C C . PHE A 1 94 ? 10.293 3.049 0.252 1.00 59.75 94 PHE A C 1
ATOM 726 O O . PHE A 1 94 ? 10.958 3.989 0.687 1.00 59.75 94 PHE A O 1
ATOM 733 N N . LEU A 1 95 ? 9.249 2.544 0.898 1.00 67.12 95 LEU A N 1
ATOM 734 C CA . LEU A 1 95 ? 8.842 2.971 2.228 1.00 67.12 95 LEU A CA 1
ATOM 735 C C . LEU A 1 95 ? 9.521 2.071 3.259 1.00 67.12 95 LEU A C 1
ATOM 737 O O . LEU A 1 95 ? 9.616 0.859 3.073 1.00 67.12 95 LEU A O 1
ATOM 741 N N . ILE A 1 96 ? 10.002 2.666 4.348 1.00 76.12 96 ILE A N 1
ATOM 742 C CA . ILE A 1 96 ? 10.550 1.925 5.485 1.00 76.12 96 ILE A CA 1
ATOM 743 C C . ILE A 1 96 ? 9.662 2.195 6.691 1.00 76.12 96 ILE A C 1
ATOM 745 O O . ILE A 1 96 ? 9.556 3.332 7.146 1.00 76.12 96 ILE A O 1
ATOM 749 N N . GLU A 1 97 ? 9.086 1.137 7.250 1.00 78.44 97 GLU A N 1
ATOM 750 C CA . GLU A 1 97 ? 8.329 1.206 8.496 1.00 78.44 97 GLU A CA 1
ATOM 751 C C . GLU A 1 97 ? 9.227 0.814 9.681 1.00 78.44 97 GLU A C 1
ATOM 753 O O . GLU A 1 97 ? 9.906 -0.215 9.657 1.00 78.44 97 GLU A O 1
ATOM 758 N N . ILE A 1 98 ? 9.271 1.652 10.723 1.00 81.31 98 ILE A N 1
ATOM 759 C CA . ILE A 1 98 ? 10.151 1.458 11.886 1.00 81.31 98 ILE A CA 1
ATOM 760 C C . ILE A 1 98 ? 9.324 1.462 13.171 1.00 81.31 98 ILE A C 1
ATOM 762 O O . ILE A 1 98 ? 8.721 2.471 13.534 1.00 81.31 98 ILE A O 1
ATOM 766 N N . GLU A 1 99 ? 9.372 0.359 13.920 1.00 83.19 99 GLU A N 1
ATOM 767 C CA . GLU A 1 99 ? 8.794 0.288 15.264 1.00 83.19 99 GLU A CA 1
ATOM 768 C C . GLU A 1 99 ? 9.764 0.860 16.311 1.00 83.19 99 GLU A C 1
ATOM 770 O O . GLU A 1 99 ? 10.905 0.408 16.449 1.00 83.19 99 GLU A O 1
ATOM 775 N N . ILE A 1 100 ? 9.304 1.837 17.100 1.00 82.69 100 ILE A N 1
ATOM 776 C CA . ILE A 1 100 ? 10.080 2.435 18.194 1.00 82.69 100 ILE A CA 1
ATOM 777 C C . ILE A 1 100 ? 9.346 2.224 19.517 1.00 82.69 100 ILE A C 1
ATOM 779 O O . ILE A 1 100 ? 8.265 2.766 19.745 1.00 82.69 100 ILE A O 1
ATOM 783 N N . ASN A 1 101 ? 9.976 1.499 20.442 1.00 81.44 101 ASN A N 1
ATOM 784 C CA . ASN A 1 101 ? 9.456 1.340 21.797 1.00 81.44 101 ASN A CA 1
ATOM 785 C C . ASN A 1 101 ? 9.973 2.462 22.713 1.00 81.44 101 ASN A C 1
ATOM 787 O O . ASN A 1 101 ? 11.157 2.506 23.059 1.00 81.44 101 ASN A O 1
ATOM 791 N N . ALA A 1 102 ? 9.081 3.364 23.122 1.00 77.75 102 ALA A N 1
ATOM 792 C CA . ALA A 1 102 ? 9.389 4.470 24.024 1.00 77.75 102 ALA A CA 1
ATOM 793 C C . ALA A 1 102 ? 8.845 4.212 25.438 1.00 77.75 102 ALA A C 1
ATOM 795 O O . ALA A 1 102 ? 7.723 3.751 25.628 1.00 77.75 102 ALA A O 1
ATOM 796 N N . THR A 1 103 ? 9.621 4.577 26.462 1.00 77.44 103 THR A N 1
ATOM 797 C CA . THR A 1 103 ? 9.230 4.397 27.875 1.00 77.44 103 THR A CA 1
ATOM 798 C C . THR A 1 103 ? 8.325 5.512 28.408 1.00 77.44 103 THR A C 1
ATOM 800 O O . THR A 1 103 ? 7.715 5.355 29.466 1.00 77.44 103 THR A O 1
ATOM 803 N N . SER A 1 104 ? 8.234 6.638 27.694 1.00 77.56 104 SER A N 1
ATOM 804 C CA . SER A 1 104 ? 7.432 7.807 28.059 1.00 77.56 104 SER A CA 1
ATOM 805 C C . SER A 1 104 ? 6.842 8.468 26.818 1.00 77.56 104 SER A C 1
ATOM 807 O O . SER A 1 104 ? 7.512 8.593 25.794 1.00 77.56 104 SER A O 1
ATOM 809 N N . THR A 1 105 ? 5.618 8.986 26.936 1.00 76.19 105 THR A N 1
ATOM 810 C CA . THR A 1 105 ? 4.956 9.745 25.863 1.00 76.19 105 THR A CA 1
ATOM 811 C C . THR A 1 105 ? 5.687 11.042 25.519 1.00 76.19 105 THR A C 1
ATOM 813 O O . 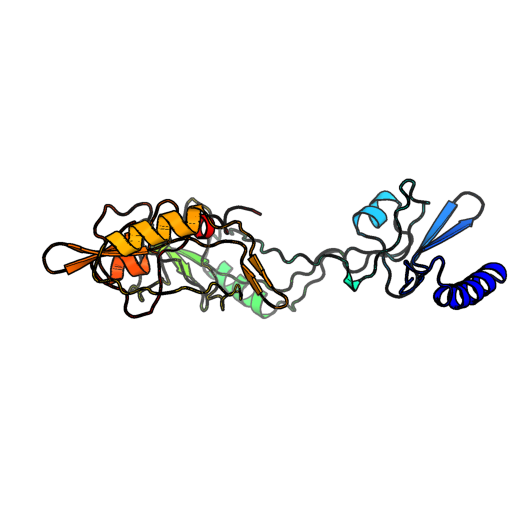THR A 1 105 ? 5.586 11.511 24.394 1.00 76.19 105 THR A O 1
ATOM 816 N N . THR A 1 106 ? 6.473 11.589 26.451 1.00 81.75 106 THR A N 1
ATOM 817 C CA . THR A 1 106 ? 7.274 12.803 26.225 1.00 81.75 106 THR A CA 1
ATOM 818 C C . THR A 1 106 ? 8.344 12.614 25.150 1.00 81.75 106 THR A C 1
ATOM 820 O O . THR A 1 106 ? 8.651 13.558 24.435 1.00 81.75 106 THR A O 1
ATOM 823 N N . MET A 1 107 ? 8.888 11.401 25.002 1.00 83.25 107 MET A N 1
ATOM 824 C CA . MET A 1 107 ? 9.866 11.098 23.948 1.00 83.25 107 MET A CA 1
ATOM 825 C C . MET A 1 107 ? 9.227 11.118 22.557 1.00 83.25 107 MET A C 1
ATOM 827 O O . MET A 1 107 ? 9.883 11.475 21.585 1.00 83.25 107 MET A O 1
ATOM 831 N N . ILE A 1 108 ? 7.941 10.768 22.465 1.00 83.69 108 ILE A N 1
ATOM 832 C CA . ILE A 1 108 ? 7.186 10.814 21.209 1.00 83.69 108 ILE A CA 1
ATOM 833 C C . ILE A 1 108 ? 6.953 12.275 20.801 1.00 83.69 108 ILE A C 1
ATOM 835 O O . ILE A 1 108 ? 7.129 12.620 19.639 1.00 83.69 108 ILE A O 1
ATOM 839 N N . ASP A 1 109 ? 6.629 13.154 21.754 1.00 84.31 109 ASP A N 1
ATOM 840 C CA . ASP A 1 109 ? 6.474 14.592 21.489 1.00 84.31 109 ASP A CA 1
ATOM 841 C C . ASP A 1 109 ? 7.794 15.252 21.059 1.00 84.31 109 ASP A C 1
ATOM 843 O O . ASP A 1 109 ? 7.815 16.074 20.141 1.00 84.31 109 ASP A O 1
ATOM 847 N N . GLU A 1 110 ? 8.910 14.870 21.687 1.00 85.69 110 GLU A N 1
ATOM 848 C CA . GLU A 1 110 ? 10.244 15.306 21.265 1.00 85.69 110 GLU A CA 1
ATOM 849 C C . GLU A 1 110 ? 10.565 14.832 19.843 1.00 85.69 110 GLU A C 1
ATOM 851 O O . GLU A 1 110 ? 11.057 15.625 19.041 1.00 85.69 110 GLU A O 1
ATOM 856 N N . LEU A 1 111 ? 10.231 13.581 19.504 1.00 85.62 111 LEU A N 1
ATOM 857 C CA . LEU A 1 111 ? 10.416 13.039 18.158 1.00 85.62 111 LEU A CA 1
ATOM 858 C C . LEU A 1 111 ? 9.573 13.793 17.122 1.00 85.62 111 LEU A C 1
ATOM 860 O O . LEU A 1 111 ? 10.120 14.208 16.105 1.00 85.62 111 LEU A O 1
ATOM 864 N N . ARG A 1 112 ? 8.288 14.059 17.402 1.00 87.44 112 ARG A N 1
ATOM 865 C CA . ARG A 1 112 ? 7.425 14.882 16.531 1.00 87.44 112 ARG A CA 1
ATOM 866 C C . ARG A 1 112 ? 8.063 16.238 16.240 1.00 87.44 112 ARG A C 1
ATOM 868 O O . ARG A 1 112 ? 8.131 16.663 15.093 1.00 87.44 112 ARG A O 1
ATOM 875 N N . ASN A 1 113 ? 8.574 16.910 17.270 1.00 86.31 113 ASN A N 1
ATOM 876 C CA . ASN A 1 113 ? 9.212 18.213 17.101 1.00 86.31 113 ASN A CA 1
ATOM 877 C C . ASN A 1 113 ? 10.521 18.127 16.296 1.00 86.31 113 ASN A C 1
ATOM 879 O O . ASN A 1 113 ? 10.820 19.023 15.512 1.00 86.31 113 ASN A O 1
ATOM 883 N N . LEU A 1 114 ? 11.297 17.052 16.466 1.00 85.56 114 LEU A N 1
ATOM 884 C CA . LEU A 1 114 ? 12.492 16.814 15.656 1.00 85.56 114 LEU A CA 1
ATOM 885 C C . LEU A 1 114 ? 12.145 16.614 14.177 1.00 85.56 114 LEU A C 1
ATOM 887 O O . LEU A 1 114 ? 12.828 17.196 13.339 1.00 85.56 114 LEU A O 1
ATOM 891 N N . LEU A 1 115 ? 11.088 15.857 13.864 1.00 85.50 115 LEU A N 1
ATOM 892 C CA . LEU A 1 115 ? 10.637 15.630 12.487 1.00 85.50 115 LEU A CA 1
ATOM 893 C C . LEU A 1 115 ? 10.181 16.928 11.808 1.00 85.50 115 LEU A C 1
ATOM 895 O O . LEU A 1 115 ? 10.574 17.190 10.680 1.00 85.50 115 LEU A O 1
ATOM 899 N N . VAL A 1 116 ? 9.474 17.809 12.524 1.00 83.44 116 VAL A N 1
ATOM 900 C CA . VAL A 1 116 ? 9.057 19.127 11.998 1.00 83.44 116 VAL A CA 1
ATOM 901 C C . VAL A 1 116 ? 10.247 20.024 11.631 1.00 83.44 116 VAL A C 1
ATOM 903 O O . VAL A 1 116 ? 10.159 20.846 10.720 1.00 83.44 116 VAL A O 1
ATOM 906 N N . ILE A 1 117 ? 11.357 19.916 12.363 1.00 82.94 117 ILE A N 1
ATOM 907 C CA . ILE A 1 117 ? 12.559 20.739 12.144 1.00 82.94 117 ILE A CA 1
ATOM 908 C C . ILE A 1 117 ? 13.490 20.092 11.106 1.00 82.94 117 ILE A C 1
ATOM 910 O O . ILE A 1 117 ? 14.396 20.750 10.582 1.00 82.94 117 ILE A O 1
ATOM 914 N N . LEU A 1 118 ? 13.285 18.810 10.805 1.00 83.19 118 LEU A N 1
ATOM 915 C CA . LEU A 1 118 ? 14.103 18.062 9.872 1.00 83.19 118 LEU A CA 1
ATOM 916 C C . LEU A 1 118 ? 13.978 18.682 8.477 1.00 83.19 118 LEU A C 1
ATOM 918 O O . LEU A 1 118 ? 12.903 18.763 7.893 1.00 83.19 118 LEU A O 1
ATOM 922 N N . SER A 1 119 ? 15.098 19.157 7.939 1.00 78.88 119 SER A N 1
ATOM 923 C CA . SER A 1 119 ? 15.138 19.663 6.569 1.00 78.88 119 SER A CA 1
ATOM 924 C C . SER A 1 119 ? 15.314 18.488 5.620 1.00 78.88 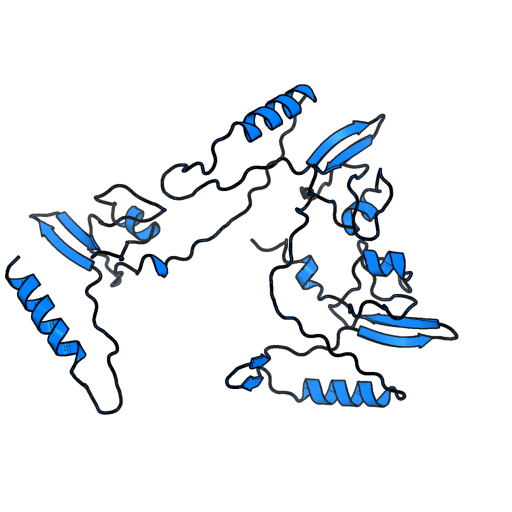119 SER A C 1
ATOM 926 O O . SER A 1 119 ? 16.435 18.041 5.385 1.00 78.88 119 SER A O 1
ATOM 928 N N . LEU A 1 120 ? 14.186 17.979 5.136 1.00 80.12 120 LEU A N 1
ATOM 929 C CA . LEU A 1 120 ? 14.125 16.987 4.075 1.00 80.12 120 LEU A CA 1
ATOM 930 C C . LEU A 1 120 ? 14.186 17.678 2.698 1.00 80.12 120 LEU A C 1
ATOM 932 O O . LEU A 1 120 ? 13.752 18.828 2.563 1.00 80.12 120 LEU A O 1
ATOM 936 N N . PRO A 1 121 ? 14.728 16.999 1.679 1.00 76.19 121 PRO A N 1
ATOM 937 C CA . PRO A 1 121 ? 15.245 15.634 1.742 1.00 76.19 121 PRO A CA 1
ATOM 938 C C . PRO A 1 121 ? 16.651 15.504 2.370 1.00 76.19 121 PRO A C 1
ATOM 940 O O . PRO A 1 121 ? 17.463 16.431 2.324 1.00 76.19 121 PRO A O 1
ATOM 943 N N . ILE A 1 122 ? 16.956 14.336 2.956 1.00 74.81 122 ILE A N 1
ATOM 944 C CA . ILE A 1 122 ? 18.293 14.001 3.483 1.00 74.81 122 ILE A CA 1
ATOM 945 C C . ILE A 1 122 ? 18.976 13.013 2.541 1.00 74.81 122 ILE A C 1
ATOM 947 O O . ILE A 1 122 ? 18.605 11.843 2.463 1.00 74.81 122 ILE A O 1
ATOM 951 N N . SER A 1 123 ? 20.047 13.461 1.888 1.00 68.75 123 SER A N 1
ATOM 952 C CA . SER A 1 123 ? 20.918 12.570 1.124 1.00 68.75 123 SER A CA 1
ATOM 953 C C . SER A 1 123 ? 21.860 11.829 2.075 1.00 68.75 123 SER A C 1
ATOM 955 O O . SER A 1 123 ? 22.802 12.414 2.620 1.00 68.75 123 SER A O 1
ATOM 957 N N . SER A 1 124 ? 21.612 10.537 2.303 1.00 56.84 124 SER A N 1
ATOM 958 C CA . SER A 1 124 ? 22.536 9.685 3.052 1.00 56.84 124 SER A CA 1
ATOM 959 C C . SER A 1 124 ? 23.342 8.838 2.074 1.00 56.84 124 SER A C 1
ATOM 961 O O . SER A 1 124 ? 22.837 7.878 1.502 1.00 56.84 124 SER A O 1
ATOM 963 N N . VAL A 1 125 ? 24.617 9.192 1.900 1.00 53.47 125 VAL A N 1
ATOM 964 C CA . VAL A 1 125 ? 25.608 8.386 1.167 1.00 53.47 125 VAL A CA 1
ATOM 965 C C . VAL A 1 125 ? 25.200 8.125 -0.283 1.00 53.47 125 VAL A C 1
ATOM 967 O O . VAL A 1 125 ? 25.067 6.980 -0.681 1.00 53.47 125 VAL A O 1
ATOM 970 N N . HIS A 1 126 ? 25.019 9.189 -1.068 1.00 56.16 126 HIS A N 1
ATOM 971 C CA . HIS A 1 126 ? 25.071 9.190 -2.538 1.00 56.16 126 HIS A CA 1
ATOM 972 C C . HIS A 1 126 ? 24.288 8.101 -3.297 1.00 56.16 126 HIS A C 1
ATOM 974 O O . HIS A 1 126 ? 24.570 7.942 -4.470 1.00 56.16 126 HIS A O 1
ATOM 980 N N . VAL A 1 127 ? 23.368 7.346 -2.691 1.00 59.91 127 VAL A N 1
ATOM 981 C CA . VAL A 1 127 ? 22.680 6.178 -3.288 1.00 59.91 127 VAL A CA 1
ATOM 982 C C . VAL A 1 127 ? 21.182 6.208 -2.983 1.00 59.91 127 VAL A C 1
ATOM 984 O O . VAL A 1 127 ? 20.401 5.663 -3.752 1.00 59.91 127 VAL A O 1
ATOM 987 N N . ALA A 1 128 ? 20.776 6.878 -1.901 1.00 65.62 128 ALA A N 1
ATOM 988 C CA . ALA A 1 128 ? 19.380 7.062 -1.537 1.00 65.62 128 ALA A CA 1
ATOM 989 C C . ALA A 1 128 ? 19.151 8.445 -0.918 1.00 65.62 128 ALA A C 1
ATOM 991 O O . ALA A 1 128 ? 20.045 9.042 -0.301 1.00 65.62 128 ALA A O 1
ATOM 992 N N . GLU A 1 129 ? 17.932 8.932 -1.087 1.00 73.62 129 GLU A N 1
ATOM 993 C CA . GLU A 1 129 ? 17.450 10.188 -0.547 1.00 73.62 129 GLU A CA 1
ATOM 994 C C . GLU A 1 129 ? 16.236 9.894 0.331 1.00 73.62 129 GLU A C 1
ATOM 996 O O . GLU A 1 129 ? 15.277 9.271 -0.113 1.00 73.62 129 GLU A O 1
ATOM 1001 N N . ILE A 1 130 ? 16.290 10.309 1.596 1.00 78.38 130 ILE A N 1
ATOM 1002 C CA . ILE A 1 130 ? 15.114 10.272 2.461 1.00 78.38 130 ILE A CA 1
ATOM 1003 C C . ILE A 1 130 ? 14.281 11.490 2.087 1.00 78.38 130 ILE A C 1
ATOM 1005 O O . ILE A 1 130 ? 14.702 12.618 2.348 1.00 78.38 130 ILE A O 1
ATOM 1009 N N . THR A 1 131 ? 13.141 11.262 1.450 1.00 79.88 131 THR A N 1
ATOM 1010 C CA . THR A 1 131 ? 12.258 12.313 0.934 1.00 79.88 131 THR A CA 1
ATOM 1011 C C . THR A 1 131 ? 11.185 12.715 1.935 1.00 79.88 131 THR A C 1
ATOM 1013 O O . THR A 1 131 ? 10.843 13.894 2.001 1.00 79.88 131 THR A O 1
ATOM 1016 N N . ASP A 1 132 ? 10.717 11.764 2.742 1.00 82.81 132 ASP A N 1
ATOM 1017 C CA . ASP A 1 132 ? 9.659 11.958 3.726 1.00 82.81 132 ASP A CA 1
ATOM 1018 C C . ASP A 1 132 ? 9.879 11.094 4.979 1.00 82.81 132 ASP A C 1
ATOM 1020 O O . ASP A 1 132 ? 10.455 10.004 4.897 1.00 82.81 132 ASP A O 1
ATOM 1024 N N . VAL A 1 133 ? 9.470 11.599 6.147 1.00 85.50 133 VAL A N 1
ATOM 1025 C CA . VAL A 1 133 ? 9.524 10.868 7.423 1.00 85.50 133 VAL A CA 1
ATOM 1026 C C . VAL A 1 133 ? 8.369 11.304 8.315 1.00 85.50 133 VAL A C 1
ATOM 1028 O O . VAL A 1 133 ? 8.405 12.393 8.888 1.00 85.50 133 VAL A O 1
ATOM 1031 N N . ASP A 1 134 ? 7.433 10.388 8.541 1.00 85.62 134 ASP A N 1
ATOM 1032 C CA . ASP A 1 134 ? 6.259 10.617 9.374 1.00 85.62 134 ASP A CA 1
ATOM 1033 C C . ASP A 1 134 ? 6.115 9.584 10.496 1.00 85.62 134 ASP A C 1
ATOM 1035 O O . ASP A 1 134 ? 6.529 8.427 10.397 1.00 85.62 134 ASP A O 1
ATOM 1039 N N . ILE A 1 135 ? 5.478 10.009 11.589 1.00 89.00 135 ILE A N 1
ATOM 1040 C CA . ILE A 1 135 ? 4.933 9.088 12.589 1.00 89.00 135 ILE A CA 1
ATOM 1041 C C . ILE A 1 135 ? 3.514 8.766 12.142 1.00 89.00 135 ILE A C 1
ATOM 1043 O O . ILE A 1 135 ? 2.690 9.665 12.046 1.00 89.00 135 ILE A O 1
ATOM 1047 N N . THR A 1 136 ? 3.209 7.495 11.906 1.00 89.88 136 THR A N 1
ATOM 1048 C CA . THR A 1 136 ? 1.872 7.097 11.435 1.00 89.88 136 THR A CA 1
ATOM 1049 C C . THR A 1 136 ? 0.976 6.619 12.575 1.00 89.88 136 THR A C 1
ATOM 1051 O O . THR A 1 136 ? -0.234 6.829 12.556 1.00 89.88 136 THR A O 1
ATOM 1054 N N . THR A 1 137 ? 1.566 5.979 13.593 1.00 91.06 137 THR A N 1
ATOM 1055 C CA . THR A 1 137 ? 0.846 5.232 14.635 1.00 91.06 137 THR A CA 1
ATOM 1056 C C . THR A 1 137 ? 1.461 5.445 16.009 1.00 91.06 137 THR A C 1
ATOM 1058 O O . THR A 1 137 ? 2.672 5.334 16.190 1.00 91.06 137 THR A O 1
ATOM 1061 N N . VAL A 1 138 ? 0.619 5.664 17.021 1.00 90.88 138 VAL A N 1
ATOM 1062 C CA . VAL A 1 138 ? 1.035 5.785 18.421 1.00 90.88 138 VAL A CA 1
ATOM 1063 C C . VAL A 1 138 ? 0.217 4.861 19.317 1.00 90.88 138 VAL A C 1
ATOM 1065 O O . VAL A 1 138 ? -0.980 5.061 19.529 1.00 90.88 138 VAL A O 1
ATOM 1068 N N . CYS A 1 139 ? 0.895 3.878 19.910 1.00 90.81 139 CYS A N 1
ATOM 1069 C CA . CYS A 1 139 ? 0.316 2.926 20.853 1.00 90.81 139 CYS A CA 1
ATOM 1070 C C . CYS A 1 139 ? 0.597 3.320 22.305 1.00 90.81 139 CYS A C 1
ATOM 1072 O O . CYS A 1 139 ? 1.734 3.602 22.685 1.00 90.81 139 CYS A O 1
ATOM 1074 N N . ARG A 1 140 ? -0.440 3.326 23.149 1.00 89.44 140 ARG A N 1
ATOM 1075 C CA . ARG A 1 140 ? -0.329 3.626 24.585 1.00 89.44 140 ARG A CA 1
ATOM 1076 C C . ARG A 1 140 ? -1.182 2.679 25.409 1.00 89.44 140 ARG A C 1
ATOM 1078 O O . ARG A 1 140 ? -2.269 2.300 24.993 1.00 89.44 140 ARG A O 1
ATOM 1085 N N . LEU A 1 141 ? -0.706 2.330 26.601 1.00 87.19 141 LEU A N 1
ATOM 1086 C CA . LEU A 1 141 ? -1.495 1.543 27.543 1.00 87.19 141 LEU A CA 1
ATOM 1087 C C . LEU A 1 141 ? -2.673 2.391 28.059 1.00 87.19 141 LEU A C 1
ATOM 1089 O O . LEU A 1 141 ? -2.460 3.473 28.611 1.00 87.19 141 LEU A O 1
ATOM 1093 N N . ASN A 1 142 ? -3.900 1.900 27.901 1.00 84.00 142 ASN A N 1
ATOM 1094 C CA . ASN A 1 142 ? -5.119 2.509 28.419 1.00 84.00 142 ASN A CA 1
ATOM 1095 C C . ASN A 1 142 ? -5.836 1.500 29.333 1.00 84.00 142 ASN A C 1
ATOM 1097 O O . ASN A 1 142 ? -6.558 0.610 28.890 1.00 84.00 142 ASN A O 1
ATOM 1101 N N . GLY A 1 143 ? -5.585 1.605 30.640 1.00 83.12 143 GLY A N 1
ATOM 1102 C CA . GLY A 1 143 ? -6.062 0.623 31.614 1.00 83.12 143 GLY A CA 1
ATOM 1103 C C . GLY A 1 143 ? -5.254 -0.674 31.553 1.00 83.12 143 GLY A C 1
ATOM 1104 O O . GLY A 1 143 ? -4.097 -0.692 31.970 1.00 83.12 143 GLY A O 1
ATOM 1105 N N . THR A 1 144 ? -5.873 -1.760 31.085 1.00 81.12 144 THR A N 1
ATOM 1106 C CA . THR A 1 144 ? -5.243 -3.089 30.948 1.00 81.12 144 THR A CA 1
ATOM 1107 C C . THR A 1 144 ? -4.898 -3.460 29.509 1.00 81.12 144 THR A C 1
ATOM 1109 O O . THR A 1 144 ? -4.233 -4.470 29.298 1.00 81.12 144 THR A O 1
ATOM 1112 N N . GLU A 1 145 ? -5.343 -2.669 28.535 1.00 85.56 145 GLU A N 1
ATOM 1113 C CA . GLU A 1 145 ? -5.178 -2.938 27.106 1.00 85.56 145 GLU A CA 1
ATOM 1114 C C . GLU A 1 145 ? -4.366 -1.822 26.445 1.00 85.56 145 GLU A C 1
ATOM 1116 O O . GLU A 1 145 ? -4.257 -0.709 26.969 1.00 85.56 145 GLU A O 1
ATOM 1121 N N . TYR A 1 146 ? -3.748 -2.129 25.306 1.00 88.75 146 TYR A N 1
ATOM 1122 C CA . TYR A 1 146 ? -3.090 -1.119 24.486 1.00 88.75 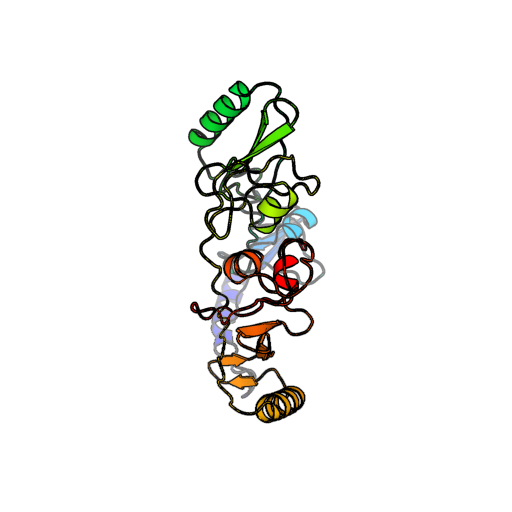146 TYR A CA 1
ATOM 1123 C C . TYR A 1 146 ? -4.095 -0.491 23.536 1.00 88.75 146 TYR A C 1
ATOM 1125 O O . TYR A 1 146 ? -4.918 -1.176 22.947 1.00 88.75 146 TYR A O 1
ATOM 1133 N N . GLN A 1 147 ? -3.981 0.815 23.363 1.00 91.62 147 GLN A N 1
ATOM 1134 C CA . GLN A 1 147 ? -4.759 1.585 22.417 1.00 91.62 147 GLN A CA 1
ATOM 1135 C C . GLN A 1 147 ? -3.802 2.208 21.402 1.00 91.62 147 GLN A C 1
ATOM 1137 O O . GLN A 1 147 ? -2.950 3.021 21.777 1.00 91.62 147 GLN A O 1
ATOM 1142 N N . CYS A 1 148 ? -3.924 1.807 20.139 1.00 92.62 148 CYS A N 1
ATOM 1143 C CA . CYS A 1 148 ? -3.091 2.271 19.033 1.00 92.62 148 CYS A CA 1
ATOM 1144 C C . CYS A 1 148 ? -3.881 3.222 18.145 1.00 92.62 148 CYS A C 1
ATOM 1146 O O . CYS A 1 148 ? -4.890 2.837 17.555 1.00 92.62 148 CYS A O 1
ATOM 1148 N N . ARG A 1 149 ? -3.423 4.471 18.062 1.00 92.38 149 ARG A N 1
ATOM 1149 C CA . ARG A 1 149 ? -4.108 5.558 17.362 1.00 92.38 149 ARG A CA 1
ATOM 1150 C C . ARG A 1 149 ? -3.254 6.099 16.219 1.00 92.38 149 ARG A C 1
ATOM 1152 O O . ARG A 1 149 ? -2.054 6.281 16.411 1.00 92.38 149 ARG A O 1
ATOM 1159 N N . CYS A 1 150 ? -3.884 6.372 15.085 1.00 92.19 150 CYS A N 1
ATOM 1160 C CA . CYS A 1 150 ? -3.243 6.996 13.934 1.00 92.19 150 CYS A CA 1
ATOM 1161 C C . CYS A 1 150 ? -3.016 8.494 14.155 1.00 92.19 150 CYS A C 1
ATOM 1163 O O . CYS A 1 150 ? -3.806 9.150 14.846 1.00 92.19 150 CYS A O 1
ATOM 1165 N N . GLU A 1 151 ? -1.940 9.020 13.574 1.00 90.31 151 GLU A N 1
ATOM 1166 C CA . GLU A 1 151 ? -1.751 10.463 13.397 1.00 90.31 151 GLU A CA 1
ATOM 1167 C C . GLU A 1 151 ? -2.710 11.016 12.333 1.00 90.31 151 GLU A C 1
ATOM 1169 O O . GLU A 1 151 ? -3.363 10.273 11.593 1.00 90.31 151 GLU A O 1
ATOM 1174 N N . ASP A 1 152 ? -2.823 12.342 12.275 1.00 82.75 152 ASP A N 1
ATOM 1175 C CA . ASP A 1 152 ? -3.662 13.011 11.284 1.00 82.75 152 ASP A CA 1
ATOM 1176 C C . ASP A 1 152 ? -3.208 12.633 9.862 1.00 82.75 152 ASP A C 1
ATOM 1178 O O . ASP A 1 152 ? -2.015 12.583 9.590 1.00 82.75 152 ASP A O 1
ATOM 1182 N N . GLN A 1 153 ? -4.160 12.412 8.946 1.00 83.62 153 GLN A N 1
ATOM 1183 C CA . GLN A 1 153 ? -3.935 11.924 7.566 1.00 83.62 153 GLN A CA 1
ATOM 1184 C C . GLN A 1 153 ? -3.602 10.431 7.430 1.00 83.62 153 GLN A C 1
ATOM 1186 O O . GLN A 1 153 ? -3.418 9.953 6.311 1.00 83.62 153 GLN A O 1
ATOM 1191 N N . TYR A 1 154 ? -3.615 9.684 8.535 1.00 87.88 154 TYR A N 1
ATOM 1192 C CA . TYR A 1 154 ? -3.440 8.237 8.542 1.00 87.88 154 TYR A CA 1
ATOM 1193 C C . TYR A 1 154 ? -4.676 7.532 9.112 1.00 87.88 154 TYR A C 1
ATOM 1195 O O . TYR A 1 154 ? -5.415 8.087 9.929 1.00 87.88 154 TYR A O 1
ATOM 1203 N N . PHE A 1 155 ? -4.916 6.292 8.690 1.00 88.06 155 PHE A N 1
ATOM 1204 C CA . PHE A 1 155 ? -6.041 5.490 9.161 1.00 88.06 155 PHE A CA 1
ATOM 1205 C C . PHE A 1 155 ? -5.689 4.007 9.290 1.00 88.06 155 PHE A C 1
ATOM 1207 O O . PHE A 1 155 ? -4.819 3.484 8.595 1.00 88.06 155 PHE A O 1
ATOM 1214 N N . TRP A 1 156 ? -6.401 3.313 10.175 1.00 87.69 156 TRP A N 1
ATOM 1215 C CA . TRP A 1 156 ? -6.408 1.858 10.192 1.00 87.69 156 TRP A CA 1
ATOM 1216 C C . TRP A 1 156 ? -7.418 1.345 9.168 1.00 87.69 156 TRP A C 1
ATOM 1218 O O . TRP A 1 156 ? -8.584 1.767 9.212 1.00 87.69 156 TRP A O 1
ATOM 1228 N N . PRO A 1 157 ? -7.032 0.410 8.287 1.00 82.19 157 PRO A N 1
ATOM 1229 C CA . PRO A 1 157 ? -7.980 -0.196 7.367 1.00 82.19 157 PRO A CA 1
ATOM 1230 C C . PRO A 1 157 ? -9.070 -0.953 8.139 1.00 82.19 157 PRO A C 1
ATOM 1232 O O . PRO A 1 157 ? -8.820 -1.509 9.214 1.00 82.19 157 PRO A O 1
ATOM 1235 N N . CYS A 1 158 ? -10.287 -0.990 7.582 1.00 79.25 158 CYS A N 1
ATOM 1236 C CA . CYS A 1 158 ? -11.480 -1.597 8.198 1.00 79.25 158 CYS A CA 1
ATOM 1237 C C . CYS A 1 158 ? -11.228 -2.991 8.790 1.00 79.25 158 CYS A C 1
ATOM 1239 O O . CYS A 1 158 ? -11.749 -3.330 9.857 1.00 79.25 158 CYS A O 1
ATOM 1241 N N . GLU A 1 159 ? -10.394 -3.795 8.129 1.00 78.19 159 GLU A N 1
ATOM 1242 C CA . GLU A 1 159 ? -10.056 -5.136 8.597 1.00 78.19 159 GLU A CA 1
ATOM 1243 C C . GLU A 1 159 ? -9.386 -5.115 9.971 1.00 78.19 159 GLU A C 1
ATOM 1245 O O . GLU A 1 159 ? -9.797 -5.839 10.879 1.00 78.19 159 GLU A O 1
ATOM 1250 N N . LYS A 1 160 ? -8.413 -4.218 10.168 1.00 83.75 160 LYS A N 1
ATOM 1251 C CA . LYS A 1 160 ? -7.718 -4.038 11.451 1.00 83.75 160 LYS A CA 1
ATOM 1252 C C . LYS A 1 160 ? -8.672 -3.507 12.508 1.00 83.75 160 LYS A C 1
ATOM 1254 O O . LYS A 1 160 ? -8.658 -3.991 13.637 1.00 83.75 160 LYS A O 1
ATOM 1259 N N . CYS A 1 161 ? -9.545 -2.577 12.129 1.00 85.75 161 CYS A N 1
ATOM 1260 C CA . CYS A 1 161 ? -10.576 -2.035 13.012 1.00 85.75 161 CYS A CA 1
ATOM 1261 C C . CYS A 1 161 ? -11.522 -3.115 13.538 1.00 85.75 161 CYS A C 1
ATOM 1263 O O . CYS A 1 161 ? -11.912 -3.089 14.703 1.00 85.75 161 CYS A O 1
ATOM 1265 N N . THR A 1 162 ? -11.864 -4.086 12.694 1.00 80.88 162 THR A N 1
ATOM 1266 C CA . THR A 1 162 ? -12.753 -5.193 13.058 1.00 80.88 162 THR A CA 1
ATOM 1267 C C . THR A 1 162 ? -12.025 -6.238 13.901 1.00 80.88 162 THR A C 1
ATOM 1269 O O . THR A 1 162 ? -12.544 -6.670 14.928 1.00 80.88 162 THR A O 1
ATOM 1272 N N . VAL A 1 163 ? -10.809 -6.622 13.501 1.00 84.69 163 VAL A N 1
ATOM 1273 C CA . VAL A 1 163 ? -10.012 -7.661 14.174 1.00 84.69 163 VAL A CA 1
ATOM 1274 C C . VAL A 1 163 ? -9.546 -7.217 15.560 1.00 84.69 163 VAL A C 1
ATOM 1276 O O . VAL A 1 163 ? -9.646 -7.984 16.516 1.00 84.69 163 VAL A O 1
ATOM 1279 N N . TYR A 1 164 ? -9.046 -5.987 15.682 1.00 86.88 164 TYR A N 1
ATOM 1280 C CA . TYR A 1 164 ? -8.489 -5.455 16.928 1.00 86.88 164 TYR A CA 1
ATOM 1281 C C . TYR A 1 164 ? -9.483 -4.605 17.731 1.00 86.88 164 TYR A C 1
ATOM 1283 O O . TYR A 1 164 ? -9.162 -4.174 18.838 1.00 86.88 164 TYR A O 1
ATOM 1291 N N . GLY A 1 165 ? -10.689 -4.399 17.194 1.00 86.62 165 GLY A N 1
ATOM 1292 C CA . GLY A 1 165 ? -11.764 -3.609 17.789 1.00 86.62 165 GLY A CA 1
ATOM 1293 C C . GLY A 1 165 ? -11.459 -2.113 17.786 1.00 86.62 165 GLY A C 1
ATOM 1294 O O . GLY A 1 165 ? -10.503 -1.676 18.432 1.00 86.62 165 GLY A O 1
ATOM 1295 N N . SER A 1 166 ? -12.286 -1.306 17.113 1.00 88.31 166 SER A N 1
ATOM 1296 C CA . SER A 1 166 ? -12.073 0.143 17.107 1.00 88.31 166 SER A CA 1
ATOM 1297 C C . SER A 1 166 ? -12.309 0.761 18.484 1.00 88.31 166 SER A C 1
ATOM 1299 O O . SER A 1 166 ? -13.101 0.274 19.298 1.00 88.31 166 SER A O 1
ATOM 1301 N N . CYS A 1 167 ? -11.585 1.843 18.758 1.00 87.50 167 CYS A N 1
ATOM 1302 C CA . CYS A 1 167 ? -11.730 2.609 19.994 1.00 87.50 167 CYS A CA 1
ATOM 1303 C C . CYS A 1 167 ? -12.458 3.953 19.798 1.00 87.50 167 CYS A C 1
ATOM 1305 O O . CYS A 1 167 ? -12.770 4.641 20.773 1.00 87.50 167 CYS A O 1
ATOM 1307 N N . ASP A 1 168 ? -12.718 4.322 18.546 1.00 82.50 168 ASP A N 1
ATOM 1308 C CA . ASP A 1 168 ? -13.447 5.502 18.097 1.00 82.50 168 ASP A CA 1
ATOM 1309 C C . ASP A 1 168 ? -14.673 5.123 17.249 1.00 82.50 168 ASP A C 1
ATOM 1311 O O . ASP A 1 168 ? -14.881 3.955 16.902 1.00 82.50 168 ASP A O 1
ATOM 1315 N N . GLU A 1 169 ? -15.527 6.114 16.972 1.00 67.50 169 GLU A N 1
ATOM 1316 C CA . GLU A 1 169 ? -16.694 5.929 16.107 1.00 67.50 169 GLU A CA 1
ATOM 1317 C C . GLU A 1 169 ? -16.227 5.521 14.704 1.00 67.50 169 GLU A C 1
ATOM 1319 O O . GLU A 1 169 ? -15.450 6.229 14.065 1.00 67.50 169 GLU A O 1
ATOM 1324 N N . LEU A 1 170 ? -16.694 4.357 14.243 1.00 62.62 170 LEU A N 1
ATOM 1325 C CA . LEU A 1 170 ? -16.395 3.840 12.911 1.00 62.62 170 LEU A CA 1
ATOM 1326 C C . LEU A 1 170 ? -16.962 4.789 11.852 1.00 62.62 170 LEU A C 1
ATOM 1328 O O . LEU A 1 170 ? -18.175 4.844 11.638 1.00 62.62 170 LEU A O 1
ATOM 1332 N N . ASN A 1 171 ? -16.081 5.491 11.146 1.00 57.16 171 ASN A N 1
ATOM 1333 C CA . ASN A 1 171 ? -16.450 6.261 9.966 1.00 57.16 171 ASN A CA 1
ATOM 1334 C C . ASN A 1 171 ? -16.359 5.346 8.743 1.00 57.16 171 ASN A C 1
ATOM 1336 O O . ASN A 1 171 ? -15.349 5.361 8.052 1.00 57.16 171 ASN A O 1
ATOM 1340 N N . SER A 1 172 ? -17.405 4.527 8.562 1.00 54.19 172 SER A N 1
ATOM 1341 C CA . SER A 1 172 ? -17.803 3.653 7.431 1.00 54.19 172 SER A CA 1
ATOM 1342 C C . SER A 1 172 ? -16.770 2.787 6.681 1.00 54.19 172 SER A C 1
ATOM 1344 O O . SER A 1 172 ? -17.169 1.733 6.208 1.00 54.19 172 SER A O 1
ATOM 1346 N N . ALA A 1 173 ? -15.481 3.117 6.633 1.00 65.12 173 ALA A N 1
ATOM 1347 C CA . ALA A 1 173 ? -14.442 2.410 5.877 1.00 65.12 173 ALA A CA 1
ATOM 1348 C C . ALA A 1 173 ? -13.113 2.242 6.631 1.00 65.12 173 ALA A C 1
ATOM 1350 O O . ALA A 1 173 ? -12.238 1.479 6.222 1.00 65.12 173 ALA A O 1
ATOM 1351 N N . SER A 1 174 ? -12.936 2.974 7.726 1.00 79.00 174 SER A N 1
ATOM 1352 C CA . SER A 1 174 ? -11.698 3.004 8.492 1.00 79.00 174 SER A CA 1
ATOM 1353 C C . SER A 1 174 ? -11.956 3.427 9.931 1.00 79.00 174 SER A C 1
ATOM 1355 O O . SER A 1 174 ? -13.054 3.857 10.300 1.00 79.00 174 SER A O 1
ATOM 1357 N N . CYS A 1 175 ? -10.933 3.291 10.765 1.00 85.56 175 CYS A N 1
ATOM 1358 C CA . CYS A 1 175 ? -10.930 3.828 12.115 1.00 85.56 175 CYS A CA 1
ATOM 1359 C C . CYS A 1 175 ? -9.625 4.575 12.372 1.00 85.56 175 CYS A C 1
ATOM 1361 O O . CYS A 1 175 ? -8.577 4.250 11.812 1.00 85.56 175 CYS A O 1
ATOM 1363 N N . GLY A 1 176 ? -9.675 5.583 13.237 1.00 88.69 176 GLY A N 1
ATOM 1364 C CA . GLY A 1 176 ? -8.475 6.264 13.708 1.00 88.69 176 GLY A CA 1
ATOM 1365 C C . GLY A 1 176 ? -7.790 5.498 14.836 1.00 88.69 176 GLY A C 1
ATOM 1366 O O . GLY A 1 176 ? -6.693 5.876 15.245 1.00 88.69 176 GLY A O 1
ATOM 1367 N N . CYS A 1 177 ? -8.415 4.447 15.382 1.00 91.81 177 CYS A N 1
ATOM 1368 C CA . CYS A 1 177 ? -7.909 3.781 16.572 1.00 91.81 177 CYS A CA 1
ATOM 1369 C C . CYS A 1 177 ? -8.373 2.331 16.759 1.00 91.81 177 CYS A C 1
ATOM 1371 O O . CYS A 1 177 ? -9.543 2.023 16.547 1.00 91.81 177 CYS A O 1
ATOM 1373 N N . ILE A 1 178 ? -7.484 1.483 17.292 1.00 92.06 178 ILE A N 1
ATOM 1374 C CA . ILE A 1 178 ? -7.741 0.081 17.669 1.00 92.06 178 ILE A CA 1
ATOM 1375 C C . ILE A 1 178 ? -7.312 -0.232 19.116 1.00 92.06 178 ILE A C 1
ATOM 1377 O O . ILE A 1 178 ? -6.449 0.451 19.675 1.00 92.06 178 ILE A O 1
ATOM 1381 N N . ASN A 1 179 ? -7.883 -1.282 19.722 1.00 90.50 179 ASN A N 1
ATOM 1382 C CA . ASN A 1 179 ? -7.631 -1.703 21.114 1.00 90.50 179 ASN A CA 1
ATOM 1383 C C . ASN A 1 179 ? -6.607 -2.852 21.250 1.00 90.50 179 ASN A C 1
ATOM 1385 O O . ASN A 1 179 ? -6.711 -3.700 22.137 1.00 90.50 179 ASN A O 1
ATOM 1389 N N . ALA A 1 180 ? -5.600 -2.895 20.376 1.00 88.56 180 ALA A N 1
ATOM 1390 C CA . ALA A 1 180 ? -4.468 -3.808 20.501 1.00 88.56 180 ALA A CA 1
ATOM 1391 C C . ALA A 1 180 ? -3.249 -3.287 19.732 1.00 88.56 180 ALA A C 1
ATOM 1393 O O . ALA A 1 180 ? -3.384 -2.436 18.856 1.00 88.56 180 ALA A O 1
ATOM 1394 N N . ILE A 1 181 ? -2.070 -3.838 20.035 1.00 88.56 181 ILE A N 1
ATOM 1395 C CA . ILE A 1 181 ? -0.892 -3.718 19.167 1.00 88.56 181 ILE A CA 1
ATOM 1396 C C . ILE A 1 181 ? -1.008 -4.813 18.095 1.00 88.56 181 ILE A C 1
ATOM 1398 O O . ILE A 1 181 ? -1.111 -5.986 18.474 1.00 88.56 181 ILE A O 1
ATOM 1402 N N . PRO A 1 182 ? -1.021 -4.474 16.793 1.00 85.50 182 PRO A N 1
ATOM 1403 C CA . PRO A 1 182 ? -1.033 -5.474 15.734 1.00 85.50 182 PRO A CA 1
ATOM 1404 C C . PRO A 1 182 ? 0.209 -6.369 15.796 1.00 85.50 182 PRO A C 1
ATOM 1406 O O . PRO A 1 182 ? 1.333 -5.893 15.916 1.00 85.50 182 PRO A O 1
ATOM 1409 N N . ASN A 1 183 ? 0.008 -7.686 15.730 1.00 80.44 183 ASN A N 1
ATOM 1410 C CA . ASN A 1 183 ? 1.107 -8.663 15.806 1.00 80.44 183 ASN A CA 1
ATOM 1411 C C . ASN A 1 183 ? 1.788 -8.901 14.450 1.00 80.44 183 ASN A C 1
ATOM 1413 O O . ASN A 1 183 ? 2.793 -9.602 14.376 1.00 80.44 183 ASN A O 1
ATOM 1417 N N . ASP A 1 184 ? 1.191 -8.385 13.384 1.00 75.62 184 ASP A N 1
ATOM 1418 C CA . ASP A 1 184 ? 1.673 -8.453 12.008 1.00 75.62 184 ASP A CA 1
ATOM 1419 C C . ASP A 1 184 ? 2.629 -7.305 11.659 1.00 75.62 184 ASP A C 1
ATOM 1421 O O . ASP A 1 184 ? 3.182 -7.299 10.566 1.00 75.62 184 ASP A O 1
ATOM 1425 N N . GLY A 1 185 ? 2.852 -6.368 12.588 1.00 70.25 185 GLY A N 1
ATOM 1426 C CA . GLY A 1 185 ? 3.770 -5.248 12.403 1.00 70.25 185 GLY A CA 1
ATOM 1427 C C . GLY A 1 185 ? 3.258 -4.169 11.453 1.00 70.25 185 GLY A C 1
ATOM 1428 O O . GLY A 1 185 ? 4.026 -3.280 11.117 1.00 70.25 185 GLY A O 1
ATOM 1429 N N . HIS A 1 186 ? 1.990 -4.222 11.030 1.00 77.25 186 HIS A N 1
ATOM 1430 C CA . HIS A 1 186 ? 1.419 -3.186 10.175 1.00 77.25 186 HIS A CA 1
ATOM 1431 C C . HIS A 1 186 ? 1.033 -1.942 10.980 1.00 77.25 186 HIS A C 1
ATOM 1433 O O . HIS A 1 186 ? 0.519 -2.030 12.101 1.00 77.25 186 HIS A O 1
ATOM 1439 N N . PHE A 1 187 ? 1.232 -0.781 10.363 1.00 85.75 187 PHE A N 1
ATOM 1440 C CA . PHE A 1 187 ? 0.920 0.530 10.922 1.00 85.75 187 PHE A CA 1
ATOM 1441 C C . PHE A 1 187 ? -0.280 1.170 10.206 1.00 85.75 187 PHE A C 1
ATOM 1443 O O . PHE A 1 187 ? -0.847 0.610 9.266 1.00 85.75 187 PHE A O 1
ATOM 1450 N N . CYS A 1 188 ? -0.695 2.346 10.672 1.00 89.69 188 CYS A N 1
ATOM 1451 C CA . CYS A 1 188 ? -1.684 3.160 9.982 1.00 89.69 188 CYS A CA 1
ATOM 1452 C C . CYS A 1 188 ? -1.199 3.543 8.583 1.00 89.69 188 CYS A C 1
ATOM 1454 O O . CYS A 1 188 ? -0.051 3.945 8.395 1.00 89.69 188 CYS A O 1
ATOM 1456 N N . GLN A 1 189 ? -2.110 3.465 7.622 1.00 83.06 189 GLN A N 1
ATOM 1457 C CA . GLN A 1 189 ? -1.848 3.769 6.224 1.00 83.06 189 GLN A CA 1
ATOM 1458 C C . GLN A 1 189 ? -2.186 5.227 5.932 1.00 83.06 189 GLN A C 1
ATOM 1460 O O . GLN A 1 189 ? -3.131 5.754 6.531 1.00 83.06 189 GLN A O 1
ATOM 1465 N N . PRO A 1 190 ? -1.447 5.895 5.031 1.00 80.56 190 PRO A N 1
ATOM 1466 C CA . PRO A 1 190 ? -1.824 7.227 4.591 1.00 80.56 190 PRO A CA 1
ATOM 1467 C C . PRO A 1 190 ? -3.193 7.164 3.913 1.00 80.56 190 PRO A C 1
ATOM 1469 O O . PRO A 1 190 ? -3.531 6.180 3.251 1.00 80.56 190 PRO A O 1
ATOM 1472 N N . ILE A 1 191 ? -3.977 8.234 4.036 1.00 75.56 191 ILE A N 1
ATOM 1473 C CA . ILE A 1 191 ? -5.179 8.455 3.222 1.00 75.56 191 ILE A CA 1
ATOM 1474 C C . ILE A 1 191 ? -4.714 8.717 1.777 1.00 75.56 191 ILE A C 1
ATOM 1476 O O . ILE A 1 191 ? -4.641 9.857 1.332 1.00 75.56 191 ILE A O 1
ATOM 1480 N N . SER A 1 192 ? -4.289 7.667 1.067 1.00 61.91 192 SER A N 1
ATOM 1481 C CA . SER A 1 192 ? -3.733 7.771 -0.284 1.00 61.91 192 SER A CA 1
ATOM 1482 C C . SER A 1 192 ? -4.810 8.180 -1.287 1.00 61.91 192 SER A C 1
ATOM 1484 O O . SER A 1 192 ? -5.846 7.522 -1.399 1.00 61.91 192 SER A O 1
ATOM 1486 N N . GLU A 1 193 ? -4.525 9.218 -2.078 1.00 50.47 193 GLU A N 1
ATOM 1487 C CA . GLU A 1 193 ? -5.140 9.398 -3.393 1.00 50.47 193 GLU A CA 1
ATOM 1488 C C . GLU A 1 193 ? -4.722 8.211 -4.281 1.00 50.47 193 GLU A C 1
ATOM 1490 O O . GLU A 1 193 ? -3.555 7.819 -4.301 1.00 50.47 193 GLU A O 1
ATOM 1495 N N . LEU A 1 194 ? -5.701 7.584 -4.936 1.00 39.59 194 LEU A N 1
ATOM 1496 C CA . LEU A 1 194 ? -5.561 6.336 -5.689 1.00 39.59 194 LEU A CA 1
ATOM 1497 C C . LEU A 1 194 ? -4.508 6.448 -6.809 1.00 39.59 194 LEU A C 1
ATOM 1499 O O . LEU A 1 194 ? -4.570 7.357 -7.642 1.00 39.59 194 LEU A O 1
ATOM 1503 N N . SER A 1 195 ? -3.607 5.467 -6.892 1.00 34.31 195 SER A N 1
ATOM 1504 C CA . SER A 1 195 ? -2.847 5.183 -8.109 1.00 34.31 195 SER A CA 1
ATOM 1505 C C . SER A 1 195 ? -3.823 4.924 -9.263 1.00 34.31 195 SER A C 1
ATOM 1507 O O . SER A 1 195 ? -4.810 4.202 -9.136 1.00 34.31 195 SER A O 1
ATOM 1509 N N . THR A 1 196 ? -3.585 5.571 -10.402 1.00 36.72 196 THR A N 1
ATOM 1510 C CA . THR A 1 196 ? -4.463 5.495 -11.577 1.00 36.72 196 THR A CA 1
ATOM 1511 C C . THR A 1 196 ? -4.141 4.255 -12.403 1.00 36.72 196 THR A C 1
ATOM 1513 O O . THR A 1 196 ? -3.552 4.335 -13.478 1.00 36.72 196 THR A O 1
ATOM 1516 N N . GLU A 1 197 ? -4.558 3.093 -11.912 1.00 43.69 197 GLU A N 1
ATOM 1517 C CA . GLU A 1 197 ? -4.850 1.964 -12.789 1.00 43.69 197 GLU A CA 1
ATOM 1518 C C . GLU A 1 197 ? -6.315 2.091 -13.226 1.00 43.69 197 GLU A C 1
ATOM 1520 O O . GLU A 1 197 ? -7.228 2.140 -12.402 1.00 43.69 197 GLU A O 1
ATOM 1525 N N . TYR A 1 198 ? -6.556 2.261 -14.530 1.00 50.03 198 TYR A N 1
ATOM 1526 C CA . TYR A 1 198 ? -7.910 2.444 -15.061 1.00 50.03 198 TYR A CA 1
ATOM 1527 C C . TYR A 1 198 ? -8.636 1.095 -15.131 1.00 50.03 198 TYR A C 1
ATOM 1529 O O . TYR A 1 198 ? -8.839 0.542 -16.213 1.00 50.03 198 TYR A O 1
ATOM 1537 N N . LEU A 1 199 ? -9.043 0.566 -13.979 1.00 59.28 199 LEU A N 1
ATOM 1538 C CA . LEU A 1 199 ? -10.033 -0.504 -13.920 1.00 59.28 199 LEU A CA 1
ATOM 1539 C C . LEU A 1 199 ? -11.369 0.056 -14.421 1.00 59.28 199 LEU A C 1
ATOM 1541 O O . LEU A 1 199 ? -11.828 1.112 -13.986 1.00 59.28 199 LEU A O 1
ATOM 1545 N N . THR A 1 200 ? -11.958 -0.609 -15.413 1.00 67.69 200 THR A N 1
ATOM 1546 C CA . THR A 1 200 ? -13.260 -0.228 -15.968 1.00 67.69 200 THR A CA 1
ATOM 1547 C C . THR A 1 200 ? -14.253 -1.339 -15.688 1.00 67.69 200 THR A C 1
ATOM 1549 O O . THR A 1 200 ? -14.203 -2.387 -16.331 1.00 67.69 200 THR A O 1
ATOM 1552 N N . ASP A 1 201 ? -15.180 -1.081 -14.772 1.00 73.12 201 ASP A N 1
ATOM 1553 C CA . ASP A 1 201 ? -16.263 -2.004 -14.464 1.00 73.12 201 ASP A CA 1
ATOM 1554 C C . ASP A 1 201 ? -17.464 -1.788 -15.390 1.00 73.12 201 ASP A C 1
ATOM 1556 O O . ASP A 1 201 ? -17.809 -0.661 -15.760 1.00 73.12 201 ASP A O 1
ATOM 1560 N N . ILE A 1 202 ? -18.117 -2.885 -15.779 1.00 77.19 202 ILE A N 1
ATOM 1561 C CA . ILE A 1 202 ? -19.306 -2.866 -16.636 1.00 77.19 202 ILE A CA 1
ATOM 1562 C C . ILE A 1 202 ? -20.451 -3.560 -15.903 1.00 77.19 202 ILE A C 1
ATOM 1564 O O . ILE A 1 202 ? -20.436 -4.775 -15.714 1.00 77.19 202 ILE A O 1
ATOM 1568 N N . GLU A 1 203 ? -21.479 -2.789 -15.555 1.00 80.88 203 GLU A N 1
ATOM 1569 C CA . GLU A 1 203 ? -22.727 -3.318 -15.006 1.00 80.88 203 GLU A CA 1
ATOM 1570 C C . GLU A 1 203 ? -23.638 -3.835 -16.129 1.00 80.88 203 GLU A C 1
ATOM 1572 O O . GLU A 1 203 ? -23.877 -3.151 -17.129 1.00 80.88 203 GLU A O 1
ATOM 1577 N N . ILE A 1 204 ? -24.153 -5.058 -15.974 1.00 82.12 204 ILE A N 1
ATOM 1578 C CA . ILE A 1 204 ? -25.073 -5.679 -16.931 1.00 82.12 204 ILE A CA 1
ATOM 1579 C C . ILE A 1 204 ? -26.336 -6.130 -16.201 1.00 82.12 204 ILE A C 1
ATOM 1581 O O . ILE A 1 204 ? -26.351 -7.169 -15.540 1.00 82.12 204 ILE A O 1
ATOM 1585 N N . ASP A 1 205 ? -27.427 -5.401 -16.421 1.00 80.25 205 ASP A N 1
ATOM 1586 C CA . ASP A 1 205 ? -28.755 -5.799 -15.965 1.00 80.25 205 ASP A CA 1
ATOM 1587 C C . ASP A 1 205 ? -29.375 -6.832 -16.909 1.00 80.25 205 ASP A C 1
ATOM 1589 O O . ASP A 1 205 ? -29.713 -6.548 -18.064 1.00 80.25 205 ASP A O 1
ATOM 1593 N N . ALA A 1 206 ? -29.576 -8.047 -16.404 1.00 81.31 206 ALA A N 1
ATOM 1594 C CA . ALA A 1 206 ? -30.225 -9.124 -17.135 1.00 81.31 206 ALA A CA 1
ATOM 1595 C C . ALA A 1 206 ? -31.402 -9.703 -16.346 1.00 81.31 206 ALA A C 1
ATOM 1597 O O . ALA A 1 206 ? -31.320 -9.959 -15.150 1.00 81.31 206 ALA A O 1
ATOM 1598 N N . VAL A 1 207 ? -32.508 -9.965 -17.047 1.00 77.44 207 VAL A N 1
ATOM 1599 C CA . VAL A 1 207 ? -33.727 -10.537 -16.445 1.00 77.44 207 VAL A CA 1
ATOM 1600 C C . VAL A 1 207 ? -33.622 -12.059 -16.279 1.00 77.44 207 VAL A C 1
ATOM 1602 O O . VAL A 1 207 ? -34.316 -12.646 -15.452 1.00 77.44 207 VAL A O 1
ATOM 1605 N N . ASP A 1 208 ? -32.762 -12.710 -17.067 1.00 79.81 208 ASP A N 1
ATOM 1606 C CA . ASP A 1 208 ? -32.625 -14.165 -17.105 1.00 79.81 208 ASP A CA 1
ATOM 1607 C C . ASP A 1 208 ? -31.171 -14.596 -16.849 1.00 79.81 208 ASP A C 1
ATOM 1609 O O . ASP A 1 208 ? -30.237 -14.154 -17.522 1.00 79.81 208 ASP A O 1
ATOM 1613 N N . ILE A 1 209 ? -30.991 -15.526 -15.907 1.00 79.81 209 ILE A N 1
ATOM 1614 C CA . ILE A 1 209 ? -29.699 -16.116 -15.524 1.00 79.81 209 ILE A CA 1
ATOM 1615 C C . ILE A 1 209 ? -28.976 -16.821 -16.690 1.00 79.81 209 ILE A C 1
ATOM 1617 O O . ILE A 1 209 ? -27.772 -17.073 -16.635 1.00 79.81 209 ILE A O 1
ATOM 1621 N N . THR A 1 210 ? -29.684 -17.157 -17.769 1.00 82.44 210 THR A N 1
ATOM 1622 C CA . THR A 1 210 ? -29.087 -17.668 -19.010 1.00 82.44 210 THR A CA 1
ATOM 1623 C C . THR A 1 210 ? -28.104 -16.685 -19.647 1.00 82.44 210 THR A C 1
ATOM 1625 O O . THR A 1 210 ? -27.121 -17.140 -20.231 1.00 82.44 210 THR A O 1
ATOM 1628 N N . VAL A 1 211 ? -28.296 -15.371 -19.479 1.00 86.31 211 VAL A N 1
ATOM 1629 C CA . VAL A 1 211 ? -27.367 -14.342 -19.976 1.00 86.31 211 VAL A CA 1
ATOM 1630 C C . VAL A 1 211 ? -26.005 -14.470 -19.298 1.00 86.31 211 VAL A C 1
ATOM 1632 O O . VAL A 1 211 ? -24.987 -14.469 -19.984 1.00 86.31 211 VAL A O 1
ATOM 1635 N N . LEU A 1 212 ? -25.981 -14.702 -17.981 1.00 86.25 212 LEU A N 1
ATOM 1636 C CA . LEU A 1 212 ? -24.745 -14.939 -17.229 1.00 86.25 212 LEU A CA 1
ATOM 1637 C C . LEU A 1 212 ? -23.982 -16.163 -17.759 1.00 86.25 212 LEU A C 1
ATOM 1639 O O . LEU A 1 212 ? -22.766 -16.120 -17.926 1.00 86.25 212 LEU A O 1
ATOM 1643 N N . LYS A 1 213 ? -24.690 -17.256 -18.078 1.00 86.31 213 LYS A N 1
ATOM 1644 C CA . LYS A 1 213 ? -24.066 -18.461 -18.658 1.00 86.31 213 LYS A CA 1
ATOM 1645 C C . LYS A 1 213 ? -23.477 -18.201 -20.042 1.00 86.31 213 LYS A C 1
ATOM 1647 O O . LYS A 1 213 ? -22.393 -18.689 -20.343 1.00 86.31 213 LYS A O 1
ATOM 1652 N N . LEU A 1 214 ? -24.193 -17.456 -20.885 1.00 86.94 214 LEU A N 1
ATOM 1653 C CA . LEU A 1 214 ? -23.697 -17.071 -22.205 1.00 86.94 214 LEU A CA 1
ATOM 1654 C C . LEU A 1 214 ? -22.456 -16.182 -22.093 1.00 86.94 214 LEU A C 1
ATOM 1656 O O . LEU A 1 214 ? -21.509 -16.388 -22.846 1.00 86.94 214 LEU A O 1
ATOM 1660 N N . LEU A 1 215 ? -22.446 -15.250 -21.136 1.00 87.12 215 LEU A N 1
ATOM 1661 C CA . LEU A 1 215 ? -21.307 -14.376 -20.882 1.00 87.12 215 LEU A CA 1
ATOM 1662 C C . LEU A 1 215 ? -20.077 -15.172 -20.433 1.00 87.12 215 LEU A C 1
ATO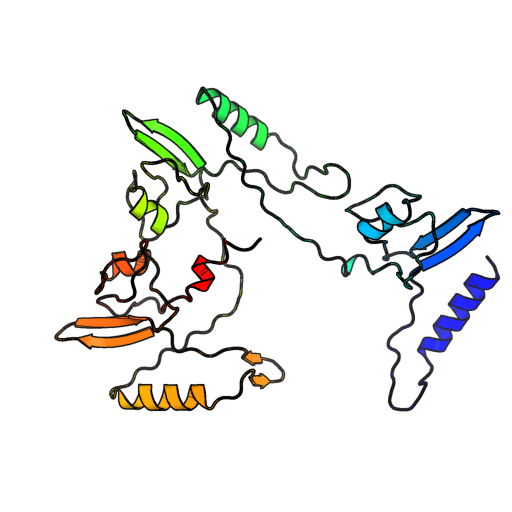M 1664 O O . LEU A 1 215 ? -19.018 -15.008 -21.026 1.00 87.12 215 LEU A O 1
ATOM 1668 N N . ARG A 1 216 ? -20.221 -16.096 -19.472 1.00 89.19 216 ARG A N 1
ATOM 1669 C CA . ARG A 1 216 ? -19.118 -16.977 -19.039 1.00 89.19 216 ARG A CA 1
ATOM 1670 C C . ARG A 1 216 ? -18.510 -17.754 -20.210 1.00 89.19 216 ARG A C 1
ATOM 1672 O O . ARG A 1 216 ? -17.305 -17.701 -20.414 1.00 89.19 216 ARG A O 1
ATOM 1679 N N . ASN A 1 217 ? -19.350 -18.376 -21.041 1.00 86.50 217 ASN A N 1
ATOM 1680 C CA . ASN A 1 217 ? -18.883 -19.108 -22.224 1.00 86.50 217 ASN A CA 1
ATOM 1681 C C . ASN A 1 217 ? -18.172 -18.200 -23.244 1.00 86.50 217 ASN A C 1
ATOM 1683 O O . ASN A 1 217 ? -17.238 -18.636 -23.914 1.00 86.50 217 ASN A O 1
ATOM 1687 N N . LEU A 1 218 ? -18.638 -16.958 -23.409 1.00 87.06 218 LEU A N 1
ATOM 1688 C CA . LEU A 1 218 ? -18.016 -15.990 -24.311 1.00 87.06 218 LEU A CA 1
ATOM 1689 C C . LEU A 1 218 ? -16.631 -15.571 -23.808 1.00 87.06 218 LEU A C 1
ATOM 1691 O O . LEU A 1 218 ? -15.703 -15.503 -24.609 1.00 87.06 218 LEU A O 1
ATOM 1695 N N . LEU A 1 219 ? -16.501 -15.309 -22.505 1.00 86.25 219 LEU A N 1
ATOM 1696 C CA . LEU A 1 219 ? -15.234 -14.927 -21.881 1.00 86.25 219 LEU A CA 1
ATOM 1697 C C . LEU A 1 219 ? -14.211 -16.069 -21.935 1.00 86.25 219 LEU A C 1
ATOM 1699 O O . LEU A 1 219 ? -13.066 -15.824 -22.292 1.00 86.25 219 LEU A O 1
ATOM 1703 N N . GLU A 1 220 ? -14.630 -17.318 -21.703 1.00 85.31 220 GLU A N 1
ATOM 1704 C CA . GLU A 1 220 ? -13.764 -18.500 -21.866 1.00 85.31 220 GLU A CA 1
ATOM 1705 C C . GLU A 1 220 ? -13.267 -18.690 -23.309 1.00 85.31 220 GLU A C 1
ATOM 1707 O O . GLU A 1 220 ? -12.182 -19.223 -23.535 1.00 85.31 220 GLU A O 1
ATOM 1712 N N . ALA A 1 221 ? -14.060 -18.275 -24.300 1.00 84.56 221 ALA A N 1
ATOM 1713 C CA . ALA A 1 221 ? -13.699 -18.373 -25.712 1.00 84.56 221 ALA A CA 1
ATOM 1714 C C . ALA A 1 221 ? -12.842 -17.194 -26.207 1.00 84.56 221 ALA A C 1
ATOM 1716 O O . ALA A 1 221 ? -12.318 -17.242 -27.326 1.00 84.56 221 ALA A O 1
ATOM 1717 N N . LEU A 1 222 ? -12.723 -16.123 -25.419 1.00 84.38 222 LEU A N 1
ATOM 1718 C CA . LEU A 1 222 ? -11.983 -14.930 -25.800 1.00 84.38 222 LEU A CA 1
ATOM 1719 C C . LEU A 1 222 ? -10.476 -15.200 -25.717 1.00 84.38 222 LEU A C 1
ATOM 1721 O O . LEU A 1 222 ? -9.966 -15.695 -24.718 1.00 84.38 222 LEU A O 1
ATOM 1725 N N . SER A 1 223 ? -9.738 -14.849 -26.767 1.00 82.94 223 SER A N 1
ATOM 1726 C CA . SER A 1 223 ? -8.273 -14.887 -26.736 1.00 82.94 223 SER A CA 1
ATOM 1727 C C . SER A 1 223 ? -7.745 -13.517 -26.316 1.00 82.94 223 SER A C 1
ATOM 1729 O O . SER A 1 223 ? -7.741 -12.591 -27.125 1.00 82.94 223 SER A O 1
ATOM 1731 N N . LEU A 1 224 ? -7.346 -13.393 -25.051 1.00 81.50 224 LEU A N 1
ATOM 1732 C CA . LEU A 1 224 ? -6.719 -12.196 -24.483 1.00 81.50 224 LEU A CA 1
ATOM 1733 C C . LEU A 1 224 ? -5.178 -12.281 -24.575 1.00 81.50 224 LEU A C 1
ATOM 1735 O O . LEU A 1 224 ? -4.640 -13.394 -24.562 1.00 81.50 224 LEU A O 1
ATOM 1739 N N . PRO A 1 225 ? -4.458 -11.144 -24.684 1.00 80.12 225 PRO A N 1
ATOM 1740 C CA . PRO A 1 225 ? -4.963 -9.766 -24.668 1.00 80.12 225 PRO A CA 1
ATOM 1741 C C . PRO A 1 225 ? -5.605 -9.321 -25.997 1.00 80.12 225 PRO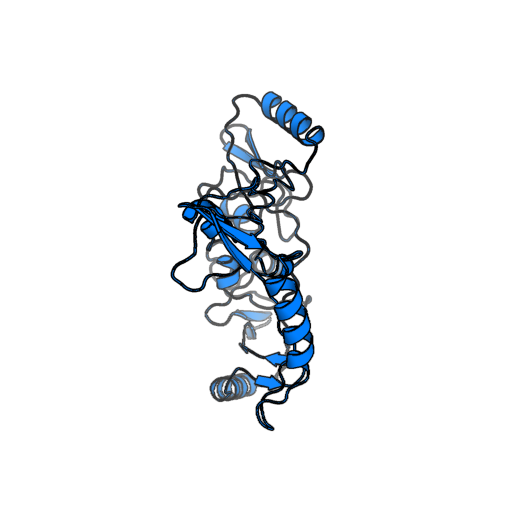 A C 1
ATOM 1743 O O . PRO A 1 225 ? -5.204 -9.754 -27.080 1.00 80.12 225 PRO A O 1
ATOM 1746 N N . LEU A 1 226 ? -6.571 -8.400 -25.928 1.00 78.12 226 LEU A N 1
ATOM 1747 C CA . LEU A 1 226 ? -7.124 -7.700 -27.093 1.00 78.12 226 LEU A CA 1
ATOM 1748 C C . LEU A 1 226 ? -6.377 -6.377 -27.297 1.00 78.12 226 LEU A C 1
ATOM 1750 O O . LEU A 1 226 ? -6.611 -5.400 -26.583 1.00 78.12 226 LEU A O 1
ATOM 1754 N N . ILE A 1 227 ? -5.499 -6.346 -28.301 1.00 77.38 227 ILE A N 1
ATOM 1755 C CA . ILE A 1 227 ? -4.674 -5.177 -28.623 1.00 77.38 227 ILE A CA 1
ATOM 1756 C C . ILE A 1 227 ? -5.339 -4.366 -29.740 1.00 77.38 227 ILE A C 1
ATOM 1758 O O . ILE A 1 227 ? -5.524 -4.853 -30.858 1.00 77.38 227 ILE A O 1
ATOM 1762 N N . ASN A 1 228 ? -5.667 -3.109 -29.449 1.00 72.06 228 ASN A N 1
ATOM 1763 C CA . ASN A 1 228 ? -6.067 -2.094 -30.422 1.00 72.06 228 ASN A CA 1
ATOM 1764 C C . ASN A 1 228 ? -5.098 -0.900 -30.337 1.00 72.06 228 ASN A C 1
ATOM 1766 O O . ASN A 1 228 ? -4.371 -0.760 -29.358 1.00 72.06 228 ASN A O 1
ATOM 1770 N N . SER A 1 229 ? -5.091 -0.009 -31.330 1.00 68.12 229 SER A N 1
ATOM 1771 C CA . SER A 1 229 ? -4.115 1.088 -31.445 1.00 68.12 229 SER A CA 1
ATOM 1772 C C . SER A 1 229 ? -4.037 2.013 -30.221 1.00 68.12 229 SER A C 1
ATOM 1774 O O . SER A 1 229 ? -3.025 2.682 -30.045 1.00 68.12 229 SER A O 1
ATOM 1776 N N . ASN A 1 230 ? -5.088 2.053 -29.391 1.00 71.56 230 ASN A N 1
ATOM 1777 C CA . ASN A 1 230 ? -5.198 2.961 -28.245 1.00 71.56 230 ASN A CA 1
ATOM 1778 C C . ASN A 1 230 ? -5.567 2.259 -26.924 1.00 71.56 230 ASN A C 1
ATOM 1780 O O . ASN A 1 230 ? -5.597 2.918 -25.891 1.00 71.56 230 ASN A O 1
ATOM 1784 N N . ILE A 1 231 ? -5.937 0.974 -26.952 1.00 69.50 231 ILE A N 1
ATOM 1785 C CA . ILE A 1 231 ? -6.435 0.242 -25.779 1.00 69.50 231 ILE A CA 1
ATOM 1786 C C . ILE A 1 231 ? -5.865 -1.169 -25.834 1.00 69.50 231 ILE A C 1
ATOM 1788 O O . ILE A 1 231 ? -5.964 -1.838 -26.864 1.00 69.50 231 ILE A O 1
ATOM 1792 N N . ASN A 1 232 ? -5.304 -1.612 -24.716 1.00 74.06 232 ASN A N 1
ATOM 1793 C CA . ASN A 1 232 ? -4.858 -2.979 -24.516 1.00 74.06 232 ASN A CA 1
ATOM 1794 C C . ASN A 1 232 ? -5.697 -3.591 -23.394 1.00 74.06 232 ASN A C 1
ATOM 1796 O O . ASN A 1 232 ? -5.550 -3.190 -22.244 1.00 74.06 232 ASN A O 1
ATOM 1800 N N . ILE A 1 233 ? -6.597 -4.516 -23.728 1.00 78.31 233 ILE A N 1
ATOM 1801 C CA . ILE A 1 233 ? -7.369 -5.249 -22.719 1.00 78.31 233 ILE A CA 1
ATOM 1802 C C . ILE A 1 233 ? -6.606 -6.530 -22.417 1.00 78.31 233 ILE A C 1
ATOM 1804 O O . ILE A 1 233 ? -6.551 -7.429 -23.258 1.00 78.31 233 ILE A O 1
ATOM 1808 N N . THR A 1 234 ? -6.001 -6.597 -21.241 1.00 80.12 234 THR A N 1
ATOM 1809 C CA . THR A 1 234 ? -5.188 -7.735 -20.803 1.00 80.12 234 THR A CA 1
ATOM 1810 C C . THR A 1 234 ? -6.036 -8.844 -20.203 1.00 80.12 234 THR A C 1
ATOM 1812 O O . THR A 1 234 ? -5.798 -10.013 -20.496 1.00 80.12 234 THR A O 1
ATOM 1815 N N . GLU A 1 235 ? -7.052 -8.477 -19.425 1.00 80.62 235 GLU A N 1
ATOM 1816 C CA . GLU A 1 235 ? -7.866 -9.395 -18.632 1.00 80.62 235 GLU A CA 1
ATOM 1817 C C . GLU A 1 235 ? -9.333 -8.950 -18.624 1.00 80.62 235 GLU A C 1
ATOM 1819 O O . GLU A 1 235 ? -9.638 -7.760 -18.727 1.00 80.62 235 GLU A O 1
ATOM 1824 N N . ILE A 1 236 ? -10.255 -9.913 -18.543 1.00 83.25 236 ILE A N 1
ATOM 1825 C CA . ILE A 1 236 ? -11.692 -9.664 -18.374 1.00 83.25 236 ILE A CA 1
ATOM 1826 C C . ILE A 1 236 ? -12.249 -10.751 -17.460 1.00 83.25 236 ILE A C 1
ATOM 1828 O O . ILE A 1 236 ? -12.220 -11.933 -17.808 1.00 83.25 236 ILE A O 1
ATOM 1832 N N . HIS A 1 237 ? -12.812 -10.344 -16.327 1.00 84.81 237 HIS A N 1
ATOM 1833 C CA . HIS A 1 237 ? -13.390 -11.247 -15.339 1.00 84.81 237 HIS A CA 1
ATOM 1834 C C . HIS A 1 237 ? -14.781 -10.776 -14.917 1.00 84.81 237 HIS A C 1
ATOM 1836 O O . HIS A 1 237 ? -15.065 -9.582 -14.874 1.00 84.81 237 HIS A O 1
ATOM 1842 N N . ILE A 1 238 ? -15.660 -11.731 -14.610 1.00 88.19 238 ILE A N 1
ATOM 1843 C CA . ILE A 1 238 ? -16.885 -11.443 -13.861 1.00 88.19 238 ILE A CA 1
ATOM 1844 C C . ILE A 1 238 ? -16.473 -11.440 -12.393 1.00 88.19 238 ILE A C 1
ATOM 1846 O O . ILE A 1 238 ? -15.894 -12.419 -11.934 1.00 88.19 238 ILE A O 1
ATOM 1850 N N . THR A 1 239 ? -16.751 -10.356 -11.679 1.00 89.94 239 THR A N 1
ATOM 1851 C CA . THR A 1 239 ? -16.332 -10.195 -10.278 1.00 89.94 239 THR A CA 1
ATOM 1852 C C . THR A 1 239 ? -17.503 -10.361 -9.314 1.00 89.94 239 THR A C 1
ATOM 1854 O O . THR A 1 239 ? -17.353 -10.950 -8.245 1.00 89.94 239 THR A O 1
ATOM 1857 N N . THR A 1 240 ? -18.694 -9.901 -9.708 1.00 91.12 240 THR A N 1
ATOM 1858 C CA . THR A 1 240 ? -19.895 -9.865 -8.869 1.00 91.12 240 THR A CA 1
ATOM 1859 C C . THR A 1 240 ? -21.120 -10.378 -9.615 1.00 91.12 240 THR A C 1
ATOM 1861 O O . THR A 1 240 ? -21.378 -10.011 -10.760 1.00 91.12 240 THR A O 1
ATOM 1864 N N . VAL A 1 241 ? -21.936 -11.181 -8.933 1.00 91.31 241 VAL A N 1
ATOM 1865 C CA . VAL A 1 241 ? -23.241 -11.644 -9.411 1.00 91.31 241 VAL A CA 1
ATOM 1866 C C . VAL A 1 241 ? -24.311 -11.320 -8.373 1.00 91.31 241 VAL A C 1
ATOM 1868 O O . VAL A 1 241 ? -24.334 -11.887 -7.279 1.00 91.31 241 VAL A O 1
ATOM 1871 N N . CYS A 1 242 ? -25.240 -10.437 -8.736 1.00 91.06 242 CYS A N 1
ATOM 1872 C CA . CYS A 1 242 ? -26.403 -10.094 -7.923 1.00 91.06 242 CYS A CA 1
ATOM 1873 C C . CYS A 1 242 ? -27.644 -10.864 -8.379 1.00 91.06 242 CYS A C 1
ATOM 1875 O O . CYS A 1 242 ? -27.957 -10.933 -9.566 1.00 91.06 242 CYS A O 1
ATOM 1877 N N . SER A 1 243 ? -28.378 -11.447 -7.433 1.00 89.56 243 SER A N 1
ATOM 1878 C CA . SER A 1 243 ? -29.632 -12.147 -7.717 1.00 89.56 243 SER A CA 1
ATOM 1879 C C . SER A 1 243 ? -30.630 -11.993 -6.577 1.00 89.56 243 SER A C 1
ATOM 1881 O O . SER A 1 243 ? -30.251 -11.843 -5.417 1.00 89.56 243 SER A O 1
ATOM 1883 N N . LEU A 1 244 ? -31.921 -12.017 -6.905 1.00 87.31 244 LEU A N 1
ATOM 1884 C CA . LEU A 1 244 ? -32.973 -11.956 -5.898 1.00 87.31 244 LEU A CA 1
ATOM 1885 C C . LEU A 1 244 ? -33.002 -13.271 -5.102 1.00 87.31 244 LEU A C 1
ATOM 1887 O O . LEU A 1 244 ? -33.211 -14.341 -5.679 1.00 87.31 244 LEU A O 1
ATOM 1891 N N . ASN A 1 245 ? -32.843 -13.195 -3.782 1.00 83.44 245 ASN A N 1
ATOM 1892 C CA . ASN A 1 245 ? -32.998 -14.323 -2.871 1.00 83.44 245 ASN A CA 1
ATOM 1893 C C . ASN A 1 245 ? -34.162 -14.047 -1.906 1.00 83.44 245 ASN A C 1
ATOM 1895 O O . ASN A 1 245 ? -34.027 -13.366 -0.892 1.00 83.44 245 ASN A O 1
ATOM 1899 N N . GLY A 1 246 ? -35.347 -14.555 -2.251 1.00 82.31 246 GLY A N 1
ATOM 1900 C CA . GLY A 1 246 ? -36.574 -14.264 -1.511 1.00 82.31 246 GLY A CA 1
ATOM 1901 C C . GLY A 1 246 ? -37.102 -12.862 -1.822 1.00 82.31 246 GLY A C 1
ATOM 1902 O O . GLY A 1 246 ? -37.644 -12.643 -2.903 1.00 82.31 246 GLY A O 1
ATOM 1903 N N . THR A 1 247 ? -36.994 -11.939 -0.864 1.00 80.88 247 THR A N 1
ATOM 1904 C CA . THR A 1 247 ? -37.461 -10.542 -0.991 1.00 80.88 247 THR A CA 1
ATOM 1905 C C . THR A 1 247 ? -36.334 -9.522 -1.118 1.00 80.88 247 THR A C 1
ATOM 1907 O O . THR A 1 247 ? -36.614 -8.352 -1.361 1.00 80.88 247 THR A O 1
ATOM 1910 N N . GLU A 1 248 ? -35.085 -9.947 -0.948 1.00 85.69 248 GLU A N 1
ATOM 1911 C CA . GLU A 1 248 ? -33.901 -9.087 -0.961 1.00 85.69 248 GLU A CA 1
ATOM 1912 C C . GLU A 1 248 ? -32.938 -9.538 -2.062 1.00 85.69 248 GLU A C 1
ATOM 1914 O O . GLU A 1 248 ? -32.974 -10.687 -2.513 1.00 85.69 248 GLU A O 1
ATOM 1919 N N . TYR A 1 249 ? -32.091 -8.622 -2.527 1.00 88.19 249 TYR A N 1
ATOM 1920 C CA . TYR A 1 249 ? -31.005 -8.967 -3.439 1.00 88.19 249 TYR A CA 1
ATOM 1921 C C . TYR A 1 249 ? -29.809 -9.475 -2.643 1.00 88.19 249 TYR A C 1
ATOM 1923 O O . TYR A 1 249 ? -29.430 -8.880 -1.640 1.00 88.19 249 TYR A O 1
ATOM 1931 N N . GLN A 1 250 ? -29.197 -10.552 -3.122 1.00 91.75 250 GLN A N 1
ATOM 1932 C CA . GLN A 1 250 ? -27.896 -11.007 -2.658 1.00 91.75 250 GLN A CA 1
ATOM 1933 C C . GLN A 1 250 ? -26.877 -10.846 -3.775 1.00 91.75 250 GLN A C 1
ATOM 1935 O O . GLN A 1 250 ? -27.055 -11.408 -4.860 1.00 91.75 250 GLN A O 1
ATOM 1940 N N . CYS A 1 251 ? -25.811 -10.106 -3.489 1.00 93.00 251 CYS A N 1
ATOM 1941 C CA . CYS A 1 251 ? -24.684 -9.906 -4.389 1.00 93.00 251 CYS A CA 1
ATOM 1942 C C . CYS A 1 251 ? -23.488 -10.712 -3.899 1.00 93.00 251 CYS A C 1
ATOM 1944 O O . CYS A 1 251 ? -22.971 -10.466 -2.810 1.00 93.00 251 CYS A O 1
ATOM 1946 N N . ARG A 1 252 ? -23.070 -11.692 -4.702 1.00 92.62 252 ARG A N 1
ATOM 1947 C CA . ARG A 1 252 ? -21.992 -12.635 -4.388 1.00 92.62 252 ARG A CA 1
ATOM 1948 C C . ARG A 1 252 ? -20.787 -12.394 -5.281 1.00 92.62 252 ARG A C 1
ATOM 1950 O O . ARG A 1 252 ? -20.965 -12.119 -6.466 1.00 92.62 252 ARG A O 1
ATOM 1957 N N . CYS A 1 253 ? -19.597 -12.535 -4.718 1.00 92.56 253 CYS A N 1
ATOM 1958 C CA . CYS A 1 253 ? -18.356 -12.497 -5.476 1.00 92.56 253 CYS A CA 1
ATOM 1959 C C . CYS A 1 253 ? -18.095 -13.830 -6.185 1.00 92.56 253 CYS A C 1
ATOM 1961 O O . CYS A 1 253 ? -18.505 -14.889 -5.702 1.00 92.56 253 CYS A O 1
ATOM 1963 N N . GLU A 1 254 ? -17.434 -13.769 -7.338 1.00 91.25 254 GLU A N 1
ATOM 1964 C CA . GLU A 1 254 ? -16.844 -14.948 -7.980 1.00 91.25 254 GLU A CA 1
ATOM 1965 C C . GLU A 1 254 ? -15.586 -15.409 -7.229 1.00 91.25 254 GLU A C 1
ATOM 1967 O O . GLU A 1 254 ? -15.040 -14.699 -6.381 1.00 91.25 254 GLU A O 1
ATOM 1972 N N . ASP A 1 255 ? -15.119 -16.617 -7.544 1.00 85.81 255 ASP A N 1
ATOM 1973 C CA . ASP A 1 255 ? -13.909 -17.171 -6.940 1.00 85.81 255 ASP A CA 1
ATOM 1974 C C . ASP A 1 255 ? -12.715 -16.223 -7.142 1.00 85.81 255 ASP A C 1
ATOM 1976 O O . ASP A 1 255 ? -12.493 -15.723 -8.242 1.00 85.81 255 ASP A O 1
ATOM 1980 N N . GLN A 1 256 ? -11.910 -16.037 -6.092 1.00 84.69 256 GLN A N 1
ATOM 1981 C CA . GLN A 1 256 ? -10.774 -15.099 -6.040 1.00 84.69 256 GLN A CA 1
ATOM 1982 C C . GLN A 1 256 ? -11.144 -13.613 -5.952 1.00 84.69 256 GLN A C 1
ATOM 1984 O O . GLN A 1 256 ? -10.247 -12.772 -5.996 1.00 84.69 256 GLN A O 1
ATOM 1989 N N . TYR A 1 257 ? -12.420 -13.289 -5.748 1.00 88.25 257 TYR A N 1
ATOM 1990 C CA . TYR A 1 257 ? -12.882 -11.934 -5.460 1.00 88.25 257 TYR A CA 1
ATOM 1991 C C . TYR A 1 257 ? -13.584 -11.874 -4.101 1.00 88.25 257 TYR A C 1
ATOM 1993 O O . TYR A 1 257 ? -14.149 -12.863 -3.629 1.00 88.25 257 TYR A O 1
ATOM 2001 N N . PHE A 1 258 ? -13.560 -10.709 -3.462 1.00 87.94 258 PHE A N 1
ATOM 2002 C CA . PHE A 1 258 ? -14.196 -10.479 -2.168 1.00 87.94 258 PHE A CA 1
ATOM 2003 C C . PHE A 1 258 ? -14.817 -9.082 -2.102 1.00 87.94 258 PHE A C 1
ATOM 2005 O O . PHE A 1 258 ? -14.407 -8.154 -2.802 1.00 87.94 258 PHE A O 1
ATOM 2012 N N . TRP A 1 259 ? -15.824 -8.928 -1.247 1.00 87.31 259 TRP A N 1
ATOM 2013 C CA . TRP A 1 259 ? -16.317 -7.615 -0.867 1.00 87.31 259 TRP A CA 1
ATOM 2014 C C . TRP A 1 259 ? -15.413 -7.043 0.222 1.00 87.31 259 TRP A C 1
ATOM 2016 O O . TRP A 1 259 ? -15.177 -7.728 1.228 1.00 87.31 259 TRP A O 1
ATOM 2026 N N . PRO A 1 260 ? -14.948 -5.790 0.083 1.00 80.50 260 PRO A N 1
ATOM 2027 C CA . PRO A 1 260 ? -14.188 -5.151 1.139 1.00 80.50 260 PRO A CA 1
ATOM 2028 C C . PRO A 1 260 ? -15.042 -5.011 2.403 1.00 80.50 260 PRO A C 1
ATOM 2030 O O . PRO A 1 260 ? -16.265 -4.846 2.353 1.00 80.50 260 PRO A O 1
ATOM 2033 N N . CYS A 1 261 ? -14.368 -5.047 3.549 1.00 79.00 261 CYS A N 1
ATOM 2034 C CA . CYS A 1 261 ? -14.949 -4.997 4.893 1.00 79.00 261 CYS A CA 1
ATOM 2035 C C . CYS A 1 261 ? -16.020 -3.903 5.086 1.00 79.00 261 CYS A C 1
ATOM 2037 O O . CYS A 1 261 ? -17.058 -4.142 5.715 1.00 79.00 261 CYS A O 1
ATOM 2039 N N . GLU A 1 262 ? -15.822 -2.724 4.487 1.00 77.50 262 GLU A N 1
ATOM 2040 C CA . GLU A 1 262 ? -16.809 -1.638 4.479 1.00 77.50 262 GLU A CA 1
ATOM 2041 C C . GLU A 1 262 ? -18.154 -2.092 3.899 1.00 77.50 262 GLU A C 1
ATOM 2043 O O . GLU A 1 262 ? -19.202 -1.917 4.522 1.00 77.50 262 GLU A O 1
ATOM 2048 N N . LYS A 1 263 ? -18.135 -2.732 2.726 1.00 83.44 263 LYS A N 1
ATOM 2049 C CA . LYS A 1 263 ? -19.344 -3.190 2.028 1.00 83.44 263 LYS A CA 1
ATOM 2050 C C . LYS A 1 263 ? -20.054 -4.269 2.820 1.00 83.44 263 LYS A C 1
ATOM 2052 O O . LYS A 1 263 ? -21.275 -4.223 2.956 1.00 83.44 263 LYS A O 1
ATOM 2057 N N . CYS A 1 264 ? -19.287 -5.181 3.403 1.00 86.00 264 CYS A N 1
ATOM 2058 C CA . CYS A 1 264 ? -19.804 -6.235 4.267 1.00 86.00 264 CYS A CA 1
ATOM 2059 C C . CYS A 1 264 ? -20.542 -5.680 5.486 1.00 86.00 264 CYS A C 1
ATOM 2061 O O . CYS A 1 264 ? -21.567 -6.224 5.898 1.00 86.00 264 CYS A O 1
ATOM 2063 N N . THR A 1 265 ? -20.046 -4.575 6.042 1.00 81.00 265 THR A N 1
ATOM 2064 C CA . THR A 1 265 ? -20.642 -3.924 7.211 1.00 81.00 265 THR A CA 1
ATOM 2065 C C . THR A 1 265 ? -21.869 -3.097 6.829 1.00 81.00 265 THR A C 1
ATOM 2067 O O . THR A 1 265 ? -22.914 -3.218 7.466 1.00 81.00 265 THR A O 1
ATOM 2070 N N . VAL A 1 266 ? -21.771 -2.289 5.769 1.00 84.94 266 VAL A N 1
ATOM 2071 C CA . VAL A 1 266 ? -22.834 -1.371 5.326 1.00 84.94 266 VAL A CA 1
ATOM 2072 C C . VAL A 1 266 ? -24.033 -2.120 4.745 1.00 84.94 266 VAL A C 1
ATOM 2074 O O . VAL A 1 266 ? -25.176 -1.799 5.070 1.00 84.94 266 VAL A O 1
ATOM 2077 N N . TYR A 1 267 ? -23.788 -3.120 3.897 1.00 86.88 267 TYR A N 1
ATOM 2078 C CA . TYR A 1 267 ? -24.838 -3.866 3.197 1.00 86.88 267 TYR A CA 1
ATOM 2079 C C . TYR A 1 267 ? -25.200 -5.194 3.872 1.00 86.88 267 TYR A C 1
ATOM 2081 O O . TYR A 1 267 ? -26.127 -5.873 3.433 1.00 86.88 267 TYR A O 1
ATOM 2089 N N . GLY A 1 268 ? -24.501 -5.540 4.956 1.00 86.81 268 GLY A N 1
ATOM 2090 C CA . GLY A 1 268 ? -24.722 -6.742 5.748 1.00 86.81 268 GLY A CA 1
ATOM 2091 C C . GLY A 1 268 ? -24.271 -8.010 5.027 1.00 86.81 268 GLY A C 1
ATOM 2092 O O . GLY A 1 268 ? -24.864 -8.408 4.023 1.00 86.81 268 GLY A O 1
ATOM 2093 N N . SER A 1 269 ? -23.264 -8.682 5.586 1.00 88.38 269 SER A N 1
ATOM 2094 C CA . SER A 1 269 ? -22.774 -9.960 5.067 1.00 88.38 269 SER A CA 1
ATOM 2095 C C . SER A 1 269 ? -23.876 -11.026 5.017 1.00 88.38 269 SER A C 1
ATOM 2097 O O . SER A 1 269 ? -24.669 -11.159 5.955 1.00 88.38 269 SER A O 1
ATOM 2099 N N . CYS A 1 270 ? -23.930 -11.798 3.929 1.00 88.06 270 CYS A N 1
ATOM 2100 C CA . CYS A 1 270 ? -24.826 -12.951 3.791 1.00 88.06 270 CYS A CA 1
ATOM 2101 C C . CYS A 1 270 ? -24.126 -14.304 4.030 1.00 88.06 270 CYS A C 1
ATOM 2103 O O . CYS A 1 270 ? -24.787 -15.346 4.062 1.00 88.06 270 CYS A O 1
ATOM 2105 N N . ASP A 1 271 ? -22.808 -14.283 4.229 1.00 83.56 271 ASP A N 1
ATOM 2106 C CA . ASP A 1 271 ? -21.962 -15.414 4.601 1.00 83.56 271 ASP A CA 1
ATOM 2107 C C . ASP A 1 271 ? -21.107 -15.116 5.848 1.00 83.56 271 ASP A C 1
ATOM 2109 O O . ASP A 1 271 ? -21.164 -14.028 6.434 1.00 83.56 271 ASP A O 1
ATOM 2113 N N . GLU A 1 272 ? -20.380 -16.133 6.321 1.00 73.75 272 GLU A N 1
ATOM 2114 C CA . GLU A 1 272 ? -19.448 -15.977 7.438 1.00 73.75 272 GLU A CA 1
ATOM 2115 C C . GLU A 1 272 ? -18.312 -15.024 7.040 1.00 73.75 272 GLU A C 1
ATOM 2117 O O . GLU A 1 272 ? -17.727 -15.157 5.967 1.00 73.75 272 GLU A O 1
ATOM 2122 N N . LEU A 1 273 ? -18.004 -14.060 7.915 1.00 67.56 273 LEU A N 1
ATOM 2123 C CA . LEU A 1 273 ? -16.903 -13.122 7.702 1.00 67.56 273 LEU A CA 1
ATOM 2124 C C . LEU A 1 273 ? -15.568 -13.872 7.739 1.00 67.56 273 LEU A C 1
ATOM 2126 O O . LEU A 1 273 ? -15.198 -14.438 8.769 1.00 67.56 273 LEU A O 1
ATOM 2130 N N . ASN A 1 274 ? -14.818 -13.804 6.642 1.00 62.94 274 ASN A N 1
ATOM 2131 C CA . ASN A 1 274 ? -13.468 -14.347 6.545 1.00 62.94 274 ASN A CA 1
ATOM 2132 C C . ASN A 1 274 ? -12.471 -13.192 6.612 1.00 62.94 274 ASN A C 1
ATOM 2134 O O . ASN A 1 274 ? -12.350 -12.416 5.666 1.00 62.94 274 ASN A O 1
ATOM 2138 N N . ASN A 1 275 ? -11.747 -13.079 7.730 1.00 58.12 275 ASN A N 1
ATOM 2139 C CA . ASN A 1 275 ? -10.731 -12.038 7.936 1.00 58.12 275 ASN A CA 1
ATOM 2140 C C . ASN A 1 275 ? -11.250 -10.619 7.627 1.00 58.12 275 ASN A C 1
ATOM 2142 O O . ASN A 1 275 ? -10.593 -9.851 6.942 1.00 58.12 275 ASN A O 1
ATOM 2146 N N . ALA A 1 276 ? -12.450 -10.294 8.120 1.00 68.38 276 ALA A N 1
ATOM 2147 C CA . ALA A 1 276 ? -13.150 -9.019 7.918 1.00 68.38 276 ALA A CA 1
ATOM 2148 C C . ALA A 1 276 ? -13.630 -8.706 6.483 1.00 68.38 276 ALA A C 1
ATOM 2150 O O . ALA A 1 276 ? -14.405 -7.770 6.316 1.00 68.38 276 ALA A O 1
ATOM 2151 N N . SER A 1 277 ? -13.291 -9.522 5.483 1.00 81.12 277 SER A N 1
ATOM 2152 C CA . SER A 1 277 ? -13.955 -9.543 4.171 1.00 81.12 277 SER A CA 1
ATOM 2153 C C . SER A 1 277 ? -15.171 -10.484 4.158 1.00 81.12 277 SER A C 1
ATOM 2155 O O . SER A 1 277 ? -15.340 -11.323 5.053 1.00 81.12 277 SER A O 1
ATOM 2157 N N . CYS A 1 278 ? -16.023 -10.368 3.140 1.00 86.44 278 CYS A N 1
ATOM 2158 C CA . CYS A 1 278 ? -17.150 -11.277 2.912 1.00 86.44 278 CYS A CA 1
ATOM 2159 C C . CYS A 1 278 ? -17.261 -11.664 1.435 1.00 86.44 278 CYS A C 1
ATOM 2161 O O . CYS A 1 278 ? -16.866 -10.912 0.543 1.00 86.44 278 CYS A O 1
ATOM 2163 N N . GLY A 1 279 ? -17.819 -12.843 1.164 1.00 88.94 279 GLY A N 1
ATOM 2164 C CA . GLY A 1 279 ? -18.113 -13.290 -0.199 1.00 88.94 279 GLY A CA 1
ATOM 2165 C C . GLY A 1 279 ? -19.490 -12.833 -0.678 1.00 88.94 279 GLY A C 1
ATOM 2166 O O . GLY A 1 279 ? -19.805 -12.959 -1.864 1.00 88.94 279 GLY A O 1
ATOM 2167 N N . CYS A 1 280 ? -20.328 -12.298 0.216 1.00 92.25 280 CYS A N 1
ATOM 2168 C CA . CYS A 1 280 ? -21.694 -11.920 -0.111 1.00 92.25 280 CYS A CA 1
ATOM 2169 C C . CYS A 1 280 ? -22.252 -10.776 0.742 1.00 92.25 280 CYS A C 1
ATOM 2171 O O . CYS A 1 280 ? -22.069 -10.760 1.954 1.00 92.25 280 CYS A O 1
ATOM 2173 N N . ILE A 1 281 ? -23.062 -9.907 0.129 1.00 92.31 281 ILE A N 1
ATOM 2174 C CA . ILE A 1 281 ? -23.836 -8.851 0.804 1.00 92.31 281 ILE A CA 1
ATOM 2175 C C . ILE A 1 281 ? -25.338 -8.929 0.473 1.00 92.31 281 ILE A C 1
ATOM 2177 O O . ILE A 1 281 ? -25.721 -9.454 -0.577 1.00 92.31 281 ILE A O 1
ATOM 2181 N N . ASN A 1 282 ? -26.198 -8.387 1.346 1.00 90.38 282 ASN A N 1
ATOM 2182 C CA . ASN A 1 282 ? -27.668 -8.415 1.219 1.00 90.38 282 ASN A CA 1
ATOM 2183 C C . ASN A 1 282 ? -28.268 -7.148 0.570 1.00 90.38 282 ASN A C 1
ATOM 2185 O O . ASN A 1 282 ? -29.368 -6.714 0.918 1.00 90.38 282 ASN A O 1
ATOM 2189 N N . ALA A 1 283 ? -27.554 -6.529 -0.371 1.00 88.12 283 ALA A N 1
ATOM 2190 C CA . ALA A 1 283 ? -28.067 -5.420 -1.169 1.00 88.12 283 ALA A CA 1
ATOM 2191 C C . ALA A 1 283 ? -27.267 -5.253 -2.465 1.00 88.12 283 ALA A C 1
ATOM 2193 O O . ALA A 1 283 ? -26.152 -5.756 -2.577 1.00 88.12 283 ALA A O 1
ATOM 2194 N N . ILE A 1 284 ? -27.830 -4.504 -3.416 1.00 87.88 284 ILE A N 1
ATOM 2195 C CA . ILE A 1 284 ? -27.085 -3.981 -4.567 1.00 87.88 284 ILE A CA 1
ATOM 2196 C C . ILE A 1 284 ? -26.398 -2.681 -4.113 1.00 87.88 284 ILE A C 1
ATOM 2198 O O . ILE A 1 284 ? -27.107 -1.778 -3.651 1.00 87.88 284 ILE A O 1
ATOM 2202 N N . PRO A 1 285 ? -25.059 -2.568 -4.195 1.00 85.06 285 PRO A N 1
ATOM 2203 C CA . PRO A 1 285 ? -24.363 -1.323 -3.892 1.00 85.06 285 PRO A CA 1
ATOM 2204 C C . PRO A 1 285 ? -24.805 -0.197 -4.829 1.00 85.06 285 PRO A C 1
ATOM 2206 O O . PRO A 1 285 ? -24.857 -0.367 -6.042 1.00 85.06 285 PRO A O 1
ATOM 2209 N N . ASN A 1 286 ? -25.124 0.970 -4.269 1.00 80.19 286 ASN A N 1
ATOM 2210 C CA . ASN A 1 286 ? -25.605 2.118 -5.055 1.00 80.19 286 ASN A CA 1
ATOM 2211 C C . ASN A 1 286 ? -24.468 2.989 -5.609 1.00 80.19 286 ASN A C 1
ATOM 2213 O O . ASN A 1 286 ? -24.721 3.979 -6.292 1.00 80.19 286 ASN A O 1
ATOM 2217 N N . ASP A 1 287 ? -23.231 2.676 -5.246 1.00 74.50 287 ASP A N 1
ATOM 2218 C CA . ASP A 1 287 ? -22.033 3.441 -5.564 1.00 74.50 287 ASP A CA 1
ATOM 2219 C C . ASP A 1 287 ? -21.219 2.843 -6.716 1.00 74.50 287 ASP A C 1
ATOM 2221 O O . ASP A 1 287 ? -20.167 3.374 -7.052 1.00 74.50 287 ASP A O 1
ATOM 2225 N N . GLY A 1 288 ? -21.725 1.781 -7.352 1.00 69.50 288 GLY A N 1
ATOM 2226 C CA . GLY A 1 288 ? -21.118 1.196 -8.549 1.00 69.50 288 GLY A CA 1
ATOM 2227 C C . GLY A 1 288 ? -19.792 0.479 -8.293 1.00 69.50 288 GLY A C 1
ATOM 2228 O O . GLY A 1 288 ? -19.057 0.234 -9.242 1.00 69.50 288 GLY A O 1
ATOM 2229 N N . HIS A 1 289 ? -19.476 0.156 -7.036 1.00 77.81 289 HIS A N 1
ATOM 2230 C CA . HIS A 1 289 ? -18.323 -0.668 -6.688 1.00 77.81 289 HIS A CA 1
ATOM 2231 C C . HIS A 1 289 ? -18.696 -2.152 -6.659 1.00 77.81 289 HIS A C 1
ATOM 2233 O O . HIS A 1 289 ? -19.762 -2.538 -6.172 1.00 77.81 289 HIS A O 1
ATOM 2239 N N . PHE A 1 290 ? -17.778 -2.979 -7.153 1.00 85.50 290 PHE A N 1
ATOM 2240 C CA . PHE A 1 290 ? -17.920 -4.428 -7.276 1.00 85.50 290 PHE A CA 1
ATOM 2241 C C . PHE A 1 290 ? -16.913 -5.154 -6.375 1.00 85.50 290 PHE A C 1
ATOM 2243 O O . PHE A 1 290 ? -16.177 -4.530 -5.607 1.00 85.50 290 PHE A O 1
ATOM 2250 N N . CYS A 1 291 ? -16.902 -6.484 -6.433 1.00 89.44 291 CYS A N 1
ATOM 2251 C CA . CYS A 1 291 ? -15.934 -7.285 -5.694 1.00 89.44 291 CYS A CA 1
ATOM 2252 C C . CYS A 1 291 ? -14.513 -7.047 -6.215 1.00 89.44 291 CYS A C 1
ATOM 2254 O O . CYS A 1 291 ? -14.290 -7.003 -7.425 1.00 89.44 291 CYS A O 1
ATOM 2256 N N . GLN A 1 292 ? -13.559 -6.968 -5.293 1.00 83.50 292 GLN A N 1
ATOM 2257 C CA . GLN A 1 292 ? -12.145 -6.733 -5.577 1.00 83.50 292 GLN A CA 1
ATOM 2258 C C . GLN A 1 292 ? -11.368 -8.055 -5.591 1.00 83.50 292 GLN A C 1
ATOM 2260 O O . GLN A 1 292 ? -11.755 -8.992 -4.883 1.00 83.50 292 GLN A O 1
ATOM 2265 N N . PRO A 1 293 ? -10.310 -8.188 -6.410 1.00 81.94 293 PRO A N 1
ATOM 2266 C CA . PRO A 1 293 ? -9.509 -9.406 -6.473 1.00 81.94 293 PRO A CA 1
ATOM 2267 C C . PRO A 1 293 ? -8.710 -9.608 -5.181 1.00 81.94 293 PRO A C 1
ATOM 2269 O O . PRO A 1 293 ? -8.119 -8.668 -4.662 1.00 81.94 293 PRO A O 1
ATOM 2272 N N . ILE A 1 294 ? -8.604 -10.849 -4.689 1.00 72.12 294 ILE A N 1
ATOM 2273 C CA . ILE A 1 294 ? -7.837 -11.207 -3.472 1.00 72.12 294 ILE A CA 1
ATOM 2274 C C . ILE A 1 294 ? -6.368 -10.751 -3.551 1.00 72.12 294 ILE A C 1
ATOM 2276 O O . ILE A 1 294 ? -5.746 -10.493 -2.523 1.00 72.12 294 ILE A O 1
ATOM 2280 N N . SER A 1 295 ? -5.805 -10.597 -4.752 1.00 59.91 295 SER A N 1
ATOM 2281 C CA . SER A 1 295 ? -4.460 -10.047 -4.938 1.00 59.91 295 SER A CA 1
ATOM 2282 C C . SER A 1 295 ? -4.313 -8.596 -4.471 1.00 59.91 295 SER A C 1
ATOM 2284 O O . SER A 1 295 ? -3.211 -8.230 -4.090 1.00 59.91 295 SER A O 1
ATOM 2286 N N . GLU A 1 296 ? -5.381 -7.795 -4.407 1.00 52.19 296 GLU A N 1
ATOM 2287 C CA . GLU A 1 296 ? -5.352 -6.455 -3.788 1.00 52.19 296 GLU A CA 1
ATOM 2288 C C . GLU A 1 296 ? -5.227 -6.517 -2.253 1.00 52.19 296 GLU A C 1
ATOM 2290 O O . GLU A 1 296 ? -4.773 -5.560 -1.634 1.00 52.19 296 GLU A O 1
ATOM 2295 N N . LEU A 1 297 ? -5.532 -7.662 -1.623 1.00 47.81 297 LEU A N 1
ATOM 2296 C CA . LEU A 1 297 ? -5.132 -7.937 -0.231 1.00 47.81 297 LEU A CA 1
ATOM 2297 C C . LEU A 1 297 ? -3.639 -8.301 -0.122 1.00 47.81 297 LEU A C 1
ATOM 2299 O O . LEU A 1 297 ? -3.037 -8.183 0.943 1.00 47.81 297 LEU A O 1
ATOM 2303 N N . SER A 1 298 ? -3.053 -8.788 -1.220 1.00 40.25 298 SER A N 1
ATOM 2304 C CA . SER A 1 298 ? -1.678 -9.293 -1.317 1.00 40.25 298 SER A CA 1
ATOM 2305 C C . SER A 1 298 ? -0.700 -8.288 -1.929 1.00 40.25 298 SER A C 1
ATOM 2307 O O . SER A 1 298 ? 0.504 -8.516 -1.862 1.00 40.25 298 SER A O 1
ATOM 2309 N N . SER A 1 299 ? -1.157 -7.163 -2.482 1.00 34.38 299 SER A N 1
ATOM 2310 C CA . SER A 1 299 ? -0.284 -6.098 -2.995 1.00 34.38 299 SER A CA 1
ATOM 2311 C C . SER A 1 299 ? 0.359 -5.257 -1.882 1.00 34.38 299 SER A C 1
ATOM 2313 O O . SER A 1 299 ? 1.029 -4.271 -2.163 1.00 34.38 299 SER A O 1
ATOM 2315 N N . MET A 1 300 ? 0.205 -5.673 -0.620 1.00 38.66 300 MET A N 1
ATOM 2316 C CA . MET A 1 300 ? 1.055 -5.270 0.507 1.00 38.66 300 MET A CA 1
ATOM 2317 C C . MET A 1 300 ? 2.054 -6.354 0.949 1.00 38.66 300 MET A C 1
ATOM 2319 O O . MET A 1 300 ? 2.768 -6.151 1.927 1.00 38.66 300 MET A O 1
ATOM 2323 N N . TYR A 1 301 ? 2.088 -7.511 0.279 1.00 39.06 301 TYR A N 1
ATOM 2324 C CA . TYR A 1 301 ? 2.860 -8.684 0.707 1.00 39.06 301 TYR A CA 1
ATOM 2325 C C . TYR A 1 301 ? 4.035 -9.066 -0.196 1.00 39.06 301 TYR A C 1
ATOM 2327 O O . TYR A 1 301 ? 4.771 -9.976 0.172 1.00 39.06 301 TYR A O 1
ATOM 2335 N N . ASP A 1 302 ? 4.276 -8.358 -1.299 1.00 30.83 302 ASP A N 1
ATOM 2336 C CA . ASP A 1 302 ? 5.474 -8.563 -2.117 1.00 30.83 302 ASP A CA 1
ATOM 2337 C C . ASP A 1 302 ? 6.182 -7.229 -2.404 1.00 30.83 302 ASP A C 1
ATOM 2339 O O . ASP A 1 302 ? 5.969 -6.625 -3.455 1.00 30.83 302 ASP A O 1
ATOM 2343 N N . MET A 1 303 ? 7.033 -6.787 -1.467 1.00 33.75 303 MET A N 1
ATOM 2344 C CA . MET A 1 303 ? 8.397 -6.304 -1.757 1.00 33.75 303 MET A CA 1
ATOM 2345 C C . MET A 1 303 ? 9.270 -6.283 -0.499 1.00 33.75 303 MET A C 1
ATOM 2347 O O . MET A 1 303 ? 8.897 -5.597 0.476 1.00 33.75 303 MET A O 1
#

Secondary structure (DSSP, 8-state):
-HHHHHHHHHHTTTTT--SSTT---------EEEEEETTEEEEEEPTTEEB-HHHHHHTTBSS--BTTBBSEESS--TT----EEGGGS-------------SSHHHHHHHHHHHHH--S-EEETTTEEE------EEEEEETTEEEEEEPTTEEEEHHHHHHHTBSS--BTTEESEESS--TT---PEE-PPPP-----------SSTHHHHHHHHHHHH--S-EEETTEEE------EEEEEETTEEEEEEPTTEEB-HHHHHHTTBSS--BTTBBSEESS--TT---PEETHHHHTTS--

Foldseek 3Di:
DVVVVVVVVVQVVVLPDDPDPPDRDPHDDDAWDWDDDPHWIKIFGDPQWWAALCCCVVQPAPDFAAQSTGRMGGDDDPPPDGTDGPVPDDDDDDDDDDDDDDPDVVVVVVVVVVQVVDPDFDDDRRHDTNHHDDDFWDWDDDPPWIKIFGDPQWWAFLLQCVVQPAPDDDPLGTGRMGGHDDPVSDGTDGPDDDDDPPDDDDDDDDPDCVVVVVVVVVQVVDDDQDDDPPDTRHDDDDFWDWDDDPPWIKIFGDPQWWAALSQCVVQPAPDDQDSSIHRMGGHDDPVPDGTDGCCVVVVVPDD

Organism: Ictalurus punctatus (NCBI:txid7998)

pLDDT: mean 76.76, std 14.19, range [30.83, 93.0]

Sequence (303 aa):
MILFDQIKSSLESISLLQIDNTIEIDGLNITTVCQANESEYQCICEDQYVWSYYNCITYDACDNLNEGTCTCISAIPSDAQMCVPKSELPGFDFLIEIEINATSTTMIDELRNLLVILSLPISSVHVAEITDVDITTVCRLNGTEYQCRCEDQYFWPCEKCTVYGSCDELNSASCGCINAIPNDGHFCQPISELSTEYLTDIEIDAVDITVLKLLRNLLEALSLPLINSNINITEIHITTVCSLNGTEYQCRCEDQYFWPCEKCTVYGSCDELNNASCGCINAIPNDGHFCQPISELSSMYDM

Radius of gyration: 28.96 Å; chains: 1; bounding box: 88×40×79 Å

InterPro domains:
  IPR051587 Adhesion G-protein coupled receptor [PTHR45813] (197-284)
  IPR057400 ADGRF3/5-like, N-terminal domain [PF25387] (31-86)
  IPR057400 ADGRF3/5-like, N-terminal domain [PF25387] (136-192)
  IPR057400 ADGRF3/5-like, N-terminal domain [PF25387] (239-295)